Protein AF-A0A3P7MRI2-F1 (afdb_monomer)

pLDDT: mean 74.6, std 17.97, range [26.91, 95.06]

Nearest PDB structures (foldseek):
  8a9k-assembly1_B  TM=4.986E-01  e=1.898E-04  Homo sapiens
  7kzv-assembly1_U  TM=4.400E-01  e=1.120E-02  Homo sapiens
  6vad-assembly1_A  TM=4.033E-01  e=3.874E-02  Homo sapiens
  5qsx-assembly2_A  TM=2.768E-01  e=3.399E-01  Homo sapiens
  5cwn-assembly1_A  TM=2.579E-01  e=9.846E-01  synthetic construct

Radius of gyration: 26.64 Å; Cα contacts (8 Å, |Δi|>4): 189; chains: 1; bounding box: 54×50×115 Å

Sequence (251 aa):
LRAVGAIEKGAVDSLSQESVITPSSDSVLSLGLFEVMLSIALLSLRTCPLNVSTAIKQRFAQTQENVEALYQLFSEALKFKIYCERNMASIISVAQQCLWSSKPDARKFGAKLFKELFQASPKRREEYFFVLERMSIDNVKRLFRAVFRLYAARPSTKSHKDNLITMIPLLLRSADNVQPVFGILAVLLKMETALKLEDSPTREEDVRNTLELLDEARNSNQFVRTYCYAELAEVLRACFGCSKCIAMVIK

Structure (mmCIF, N/CA/C/O backbone):
data_AF-A0A3P7MRI2-F1
#
_entry.id   AF-A0A3P7MRI2-F1
#
loop_
_atom_site.group_PDB
_atom_site.id
_atom_site.type_symbol
_atom_site.label_atom_id
_atom_site.label_alt_id
_atom_site.label_comp_id
_atom_site.label_asym_id
_atom_site.label_entity_id
_atom_site.label_seq_id
_atom_site.pdbx_PDB_ins_code
_atom_site.Cartn_x
_atom_site.Ca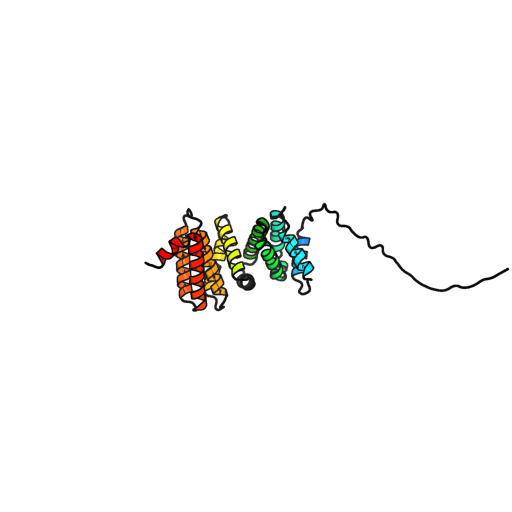rtn_y
_atom_site.Cartn_z
_atom_site.occupancy
_atom_site.B_iso_or_equiv
_atom_site.auth_seq_id
_atom_site.auth_comp_id
_atom_site.auth_asym_id
_atom_site.auth_atom_id
_atom_site.pdbx_PDB_model_num
ATOM 1 N N . LEU A 1 1 ? -30.587 -33.604 84.207 1.00 40.56 1 LEU A N 1
ATOM 2 C CA . LEU A 1 1 ? -29.402 -34.412 83.827 1.00 40.56 1 LEU A CA 1
ATOM 3 C C . LEU A 1 1 ? -28.999 -33.972 82.414 1.00 40.56 1 LEU A C 1
ATOM 5 O O . LEU A 1 1 ? -29.642 -34.399 81.476 1.00 40.56 1 LEU A O 1
ATOM 9 N N . ARG A 1 2 ? -28.309 -32.838 82.215 1.00 29.36 2 ARG A N 1
ATOM 10 C CA . ARG A 1 2 ? -26.841 -32.605 82.239 1.00 29.36 2 ARG A CA 1
ATOM 11 C C . ARG A 1 2 ? -25.999 -33.610 81.433 1.00 29.36 2 ARG A C 1
ATOM 13 O O . ARG A 1 2 ? -25.693 -34.672 81.954 1.00 29.36 2 ARG A O 1
ATOM 20 N N . ALA A 1 3 ? -25.590 -33.178 80.235 1.00 35.00 3 ALA A N 1
ATOM 21 C CA . ALA A 1 3 ? -24.219 -33.069 79.684 1.00 35.00 3 ALA A CA 1
ATOM 22 C C . ALA A 1 3 ? -24.391 -32.326 78.331 1.00 35.00 3 ALA A C 1
ATOM 24 O O . ALA A 1 3 ? -25.198 -32.775 77.529 1.00 35.00 3 ALA A O 1
ATOM 25 N N . VAL A 1 4 ? -23.940 -31.100 78.030 1.00 33.06 4 VAL A N 1
ATOM 26 C CA . VAL A 1 4 ? -22.674 -30.348 78.185 1.00 33.06 4 VAL A CA 1
ATOM 27 C C . VAL A 1 4 ? -21.478 -30.979 77.462 1.00 33.06 4 VAL A C 1
ATOM 29 O O . VAL A 1 4 ? -20.828 -31.852 78.019 1.00 33.06 4 VAL A O 1
ATOM 32 N N . GLY A 1 5 ? -21.149 -30.411 76.289 1.00 30.67 5 GLY A N 1
ATOM 33 C CA . GLY A 1 5 ? -19.801 -29.897 76.004 1.00 30.67 5 GLY A CA 1
ATOM 34 C C . GLY A 1 5 ? -19.049 -30.461 74.789 1.00 30.67 5 GLY A C 1
ATOM 35 O O . GLY A 1 5 ? -18.474 -31.534 74.895 1.00 30.67 5 GLY A O 1
ATOM 36 N N . ALA A 1 6 ? -18.954 -29.681 73.700 1.00 31.58 6 ALA A N 1
ATOM 37 C CA . ALA A 1 6 ? -17.685 -29.171 73.140 1.00 31.58 6 ALA A CA 1
ATOM 38 C C . ALA A 1 6 ? -17.948 -28.211 71.952 1.00 31.58 6 ALA A C 1
ATOM 40 O O . ALA A 1 6 ? -18.688 -28.534 71.029 1.00 31.58 6 ALA A O 1
ATOM 41 N N . ILE A 1 7 ? -17.345 -27.021 72.023 1.00 36.84 7 ILE A N 1
ATOM 42 C CA . ILE A 1 7 ? -17.305 -25.934 71.026 1.00 36.84 7 ILE A CA 1
ATOM 43 C C . ILE A 1 7 ? -15.876 -25.874 70.445 1.00 36.84 7 ILE A C 1
ATOM 45 O O . ILE A 1 7 ? -14.948 -26.313 71.119 1.00 36.84 7 ILE A O 1
ATOM 49 N N . GLU A 1 8 ? -15.746 -25.228 69.273 1.00 31.73 8 GLU A N 1
ATOM 50 C CA . GLU A 1 8 ? -14.545 -24.728 68.552 1.00 31.73 8 GLU A CA 1
ATOM 51 C C . GLU A 1 8 ? -14.165 -25.584 67.325 1.00 31.73 8 GLU A C 1
ATOM 53 O O . GLU A 1 8 ? -14.155 -26.800 67.410 1.00 31.73 8 GLU A O 1
ATOM 58 N N . LYS A 1 9 ? -13.827 -25.066 66.132 1.00 30.62 9 LYS A N 1
ATOM 59 C CA . LYS A 1 9 ? -13.506 -23.713 65.637 1.00 30.62 9 LYS A CA 1
ATOM 60 C C . LYS A 1 9 ? -13.481 -23.757 64.091 1.00 30.62 9 LYS A C 1
ATOM 62 O O . LYS A 1 9 ? -12.956 -24.713 63.541 1.00 30.62 9 LYS A O 1
ATOM 67 N N . GLY A 1 10 ? -13.943 -22.684 63.440 1.00 26.91 10 GLY A N 1
ATOM 68 C CA . GLY A 1 10 ? -13.387 -22.129 62.191 1.00 26.91 10 GLY A CA 1
ATOM 69 C C . GLY A 1 10 ? -13.542 -22.894 60.866 1.00 26.91 10 GLY A C 1
ATOM 70 O O . GLY A 1 10 ? -12.863 -23.882 60.642 1.00 26.91 10 GLY A O 1
ATOM 71 N N . ALA A 1 11 ? -14.306 -22.318 59.933 1.00 31.42 11 ALA A N 1
ATOM 72 C CA . ALA A 1 11 ? -13.840 -22.006 58.574 1.00 31.42 11 ALA A CA 1
ATOM 73 C C . ALA A 1 11 ? -14.915 -21.183 57.846 1.00 31.42 11 ALA A C 1
ATOM 75 O O . ALA A 1 11 ? -16.042 -21.625 57.636 1.00 31.42 11 ALA A O 1
ATOM 76 N N . VAL A 1 12 ? -14.544 -19.950 57.520 1.00 37.62 12 VAL A N 1
ATOM 77 C CA . VAL A 1 12 ? -15.152 -19.124 56.479 1.00 37.62 12 VAL A CA 1
ATOM 78 C C . VAL A 1 12 ? -14.869 -19.823 55.157 1.00 37.62 12 VAL A C 1
ATOM 80 O O . VAL A 1 12 ? -13.706 -20.103 54.912 1.00 37.62 12 VAL A O 1
ATOM 83 N N . ASP A 1 13 ? -15.876 -20.059 54.318 1.00 31.02 13 ASP A N 1
ATOM 84 C CA . ASP A 1 13 ? -15.650 -20.146 52.874 1.00 31.02 13 ASP A CA 1
ATOM 85 C C . ASP A 1 13 ? -16.881 -19.667 52.104 1.00 31.02 13 ASP A C 1
ATOM 87 O O . ASP A 1 13 ? -17.886 -20.344 51.889 1.00 31.02 13 ASP A O 1
ATOM 91 N N . SER A 1 14 ? -16.758 -18.404 51.721 1.00 39.00 14 SER A N 1
ATOM 92 C CA . SER A 1 14 ? -17.392 -17.756 50.590 1.00 39.00 14 SER A CA 1
ATOM 93 C C . SER A 1 14 ? -17.163 -18.555 49.306 1.00 39.00 14 SER A C 1
ATOM 95 O O . SER A 1 14 ? -16.115 -18.439 48.679 1.00 39.00 14 SER A O 1
ATOM 97 N N . LEU A 1 15 ? -18.168 -19.315 48.874 1.00 35.28 15 LEU A N 1
ATOM 98 C CA . LEU A 1 15 ? -18.251 -19.796 47.497 1.00 35.28 15 LEU A CA 1
ATOM 99 C C . LEU A 1 15 ? -19.041 -18.784 46.670 1.00 35.28 15 LEU A C 1
ATOM 101 O O . LEU A 1 15 ? -20.264 -18.833 46.538 1.00 35.28 15 LEU A O 1
ATOM 105 N N . SER A 1 16 ? -18.282 -17.830 46.141 1.00 38.12 16 SER A N 1
ATOM 106 C CA . SER A 1 16 ? -18.613 -17.030 44.972 1.00 38.12 16 SER A CA 1
ATOM 107 C C . SER A 1 16 ? -19.080 -17.945 43.840 1.00 38.12 16 SER A C 1
ATOM 109 O O . SER A 1 16 ? -18.280 -18.671 43.251 1.00 38.12 16 SER A O 1
ATOM 111 N N . GLN A 1 17 ? -20.376 -17.909 43.532 1.00 35.03 17 GLN A N 1
ATOM 112 C CA . GLN A 1 17 ? -20.888 -18.420 42.267 1.00 35.03 17 GLN A CA 1
ATOM 113 C C . GLN A 1 17 ? -20.241 -17.610 41.139 1.00 35.03 17 GLN A C 1
ATOM 115 O O . GLN A 1 17 ? -20.614 -16.464 40.887 1.00 35.03 17 GLN A O 1
ATOM 120 N N . GLU A 1 18 ? -19.251 -18.202 40.473 1.00 30.64 18 GLU A N 1
ATOM 121 C CA . GLU A 1 18 ? -18.810 -17.761 39.156 1.00 30.64 18 GLU A CA 1
ATOM 122 C C . GLU A 1 18 ? -20.000 -17.892 38.204 1.00 30.64 18 GLU A C 1
ATOM 124 O O . GLU A 1 18 ? -20.354 -18.971 37.730 1.00 30.64 18 GLU A O 1
ATOM 129 N N . SER A 1 19 ? -20.661 -16.760 37.974 1.00 33.88 19 SER A N 1
ATOM 130 C CA . SER A 1 19 ? -21.597 -16.575 36.877 1.00 33.88 19 SER A CA 1
ATOM 131 C C . SER A 1 19 ? -20.839 -16.817 35.576 1.00 33.88 19 SER A C 1
ATOM 133 O O . SER A 1 19 ? -20.101 -15.959 35.088 1.00 33.88 19 SER A O 1
ATOM 135 N N . VAL A 1 20 ? -20.991 -18.023 35.032 1.00 37.09 20 VAL A N 1
ATOM 136 C CA . VAL A 1 20 ? -20.587 -18.349 33.669 1.00 37.09 20 VAL A CA 1
ATOM 137 C C . VAL A 1 20 ? -21.500 -17.549 32.745 1.00 37.09 20 VAL A C 1
ATOM 139 O O . VAL A 1 20 ? -22.601 -17.976 32.398 1.00 37.09 20 VAL A O 1
ATOM 142 N N . ILE A 1 21 ? -21.045 -16.355 32.368 1.00 40.50 21 ILE A N 1
ATOM 143 C CA . ILE A 1 21 ? -21.639 -15.580 31.283 1.00 40.50 21 ILE A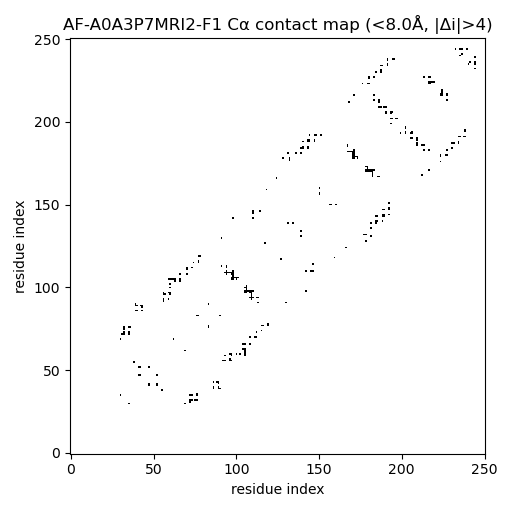 CA 1
ATOM 144 C C . ILE A 1 21 ? -21.377 -16.374 30.004 1.00 40.50 21 ILE A C 1
ATOM 146 O O . ILE A 1 21 ? -20.307 -16.304 29.402 1.00 40.50 21 ILE A O 1
ATOM 150 N N . THR A 1 22 ? -22.358 -17.176 29.608 1.00 34.00 22 THR A N 1
ATOM 151 C CA . THR A 1 22 ? -22.440 -17.721 28.257 1.00 34.00 22 THR A CA 1
ATOM 152 C C . THR A 1 22 ? -22.725 -16.544 27.321 1.00 34.00 22 THR A C 1
ATOM 154 O O . THR A 1 22 ? -23.727 -15.852 27.515 1.00 34.00 22 THR A O 1
ATOM 157 N N . PRO A 1 23 ? -21.855 -16.237 26.341 1.00 36.78 23 PRO A N 1
ATOM 158 C CA . PRO A 1 23 ? -22.143 -15.162 25.407 1.00 36.78 23 PRO A CA 1
ATOM 159 C C . PRO A 1 23 ? -23.324 -15.596 24.539 1.00 36.78 23 PRO A C 1
ATOM 161 O O . PRO A 1 23 ? -23.246 -16.589 23.814 1.00 36.78 23 PRO A O 1
ATOM 164 N N . SER A 1 24 ? -24.429 -14.861 24.644 1.00 32.38 24 SER A N 1
ATOM 165 C CA . SER A 1 24 ? -25.564 -14.988 23.740 1.00 32.38 24 SER A CA 1
ATOM 166 C C . SER A 1 24 ? -25.088 -14.751 22.305 1.00 32.38 24 SER A C 1
ATOM 168 O O . SER A 1 24 ? -24.417 -13.766 21.994 1.00 32.38 24 SER A O 1
ATOM 170 N N . SER A 1 25 ? -25.417 -15.692 21.427 1.00 39.12 25 SER A N 1
ATOM 171 C CA . SER A 1 25 ? -24.914 -15.803 20.057 1.00 39.12 25 SER A CA 1
ATOM 172 C C . SER A 1 25 ? -25.457 -14.760 19.069 1.00 39.12 25 SER A C 1
ATOM 174 O O . SER A 1 25 ? -25.125 -14.843 17.893 1.00 39.12 25 SER A O 1
ATOM 176 N N . ASP A 1 26 ? -26.224 -13.762 19.524 1.00 35.66 26 ASP A N 1
ATOM 177 C CA . ASP A 1 26 ? -27.003 -12.872 18.644 1.00 35.66 26 ASP A CA 1
ATOM 178 C C . ASP A 1 26 ? -26.653 -11.377 18.753 1.00 35.66 26 ASP A C 1
ATOM 180 O O . ASP A 1 26 ? -27.371 -10.526 18.232 1.00 35.66 26 ASP A O 1
ATOM 184 N N . SER A 1 27 ? -25.521 -11.015 19.367 1.00 40.03 27 SER A N 1
ATOM 185 C CA . SER A 1 27 ? -24.965 -9.665 19.201 1.00 40.03 27 SER A CA 1
ATOM 186 C C . SER A 1 27 ? -23.727 -9.723 18.315 1.00 40.03 27 SER A C 1
ATOM 188 O O . SER A 1 27 ? -22.628 -10.065 18.749 1.00 40.03 27 SER A O 1
ATOM 190 N N . VAL A 1 28 ? -23.881 -9.370 17.038 1.00 51.81 28 VAL A N 1
ATOM 191 C CA . VAL A 1 28 ? -22.736 -8.913 16.247 1.00 51.81 28 VAL A CA 1
ATOM 192 C C . VAL A 1 28 ? -22.200 -7.695 16.998 1.00 51.81 28 VAL A C 1
ATOM 194 O O . VAL A 1 28 ? -22.815 -6.633 16.967 1.00 51.81 28 VAL A O 1
ATOM 197 N N . LEU A 1 29 ? -21.127 -7.878 17.777 1.00 57.47 29 LEU A N 1
ATOM 198 C CA . LEU A 1 29 ? -20.543 -6.858 18.649 1.00 57.47 29 LEU A CA 1
ATOM 199 C C . LEU A 1 29 ? -20.085 -5.656 17.816 1.00 57.47 29 LEU A C 1
ATOM 201 O O . LEU A 1 29 ? -18.923 -5.582 17.397 1.00 57.47 29 LEU A O 1
ATOM 205 N N . SER A 1 30 ? -21.017 -4.729 17.599 1.00 69.75 30 SER A N 1
ATOM 206 C CA . SER A 1 30 ? -20.813 -3.409 17.021 1.00 69.75 30 SER A CA 1
ATOM 207 C C . SER A 1 30 ? -19.626 -2.760 17.725 1.00 69.75 30 SER A C 1
ATOM 209 O O . SER A 1 30 ? -19.694 -2.446 18.911 1.00 69.75 30 SER A O 1
ATOM 211 N N . LEU A 1 31 ? -18.509 -2.613 17.014 1.00 82.62 31 LEU A N 1
ATOM 212 C CA . LEU A 1 31 ? -17.343 -1.895 17.519 1.00 82.62 31 LEU A CA 1
ATOM 213 C C . LEU A 1 31 ? -17.709 -0.413 17.656 1.00 82.62 31 LEU A C 1
ATOM 215 O O . LEU A 1 31 ? -18.195 0.173 16.695 1.00 82.62 31 LEU A O 1
ATOM 219 N N . GLY A 1 32 ? -17.463 0.190 18.817 1.00 89.75 32 GLY A N 1
ATOM 220 C CA . GLY A 1 32 ? -17.452 1.638 18.992 1.00 89.75 32 GLY A CA 1
ATOM 221 C C . GLY A 1 32 ? -16.028 2.199 18.953 1.00 89.75 32 GLY A C 1
ATOM 222 O O . GLY A 1 32 ? -15.036 1.470 18.841 1.00 89.75 32 GLY A O 1
ATOM 223 N N . LEU A 1 33 ? -15.914 3.528 19.035 1.00 92.12 33 LEU A N 1
ATOM 224 C CA . LEU A 1 33 ? -14.625 4.229 18.987 1.00 92.12 33 LEU A CA 1
ATOM 225 C C . LEU A 1 33 ? -13.729 3.829 20.166 1.00 92.12 33 LEU A C 1
ATOM 227 O O . LEU A 1 33 ? -12.530 3.605 19.992 1.00 92.12 33 LEU A O 1
ATOM 231 N N . PHE A 1 34 ? -14.324 3.694 21.352 1.00 93.19 34 PHE A N 1
ATOM 232 C CA . PHE A 1 34 ? -13.622 3.268 22.556 1.00 93.19 34 PHE A CA 1
ATOM 233 C C . PHE A 1 34 ? -13.007 1.875 22.383 1.00 93.19 34 PHE A C 1
ATOM 235 O O . PHE A 1 34 ? -11.825 1.694 22.660 1.00 93.19 34 PHE A O 1
ATOM 242 N N . GLU A 1 35 ? -13.760 0.905 21.862 1.00 92.19 35 GLU A N 1
ATOM 243 C CA . GLU A 1 35 ? -13.291 -0.464 21.648 1.00 92.19 35 GLU A CA 1
ATOM 244 C C . GLU A 1 35 ? -12.170 -0.519 20.611 1.00 92.19 35 GLU A C 1
ATOM 246 O O . GLU A 1 35 ? -11.208 -1.271 20.791 1.00 92.19 35 GLU A O 1
ATOM 251 N N . VAL A 1 36 ? -12.262 0.283 19.544 1.00 92.81 36 VAL A N 1
ATOM 252 C CA . VAL A 1 36 ? -11.197 0.408 18.538 1.00 92.81 36 VAL A CA 1
ATOM 253 C C . VAL A 1 36 ? -9.924 0.946 19.188 1.00 92.81 36 VAL A C 1
ATOM 255 O O . VAL A 1 36 ? -8.866 0.321 19.081 1.00 92.81 36 VAL A O 1
ATOM 258 N N . MET A 1 37 ? -10.015 2.065 19.910 1.00 95.06 37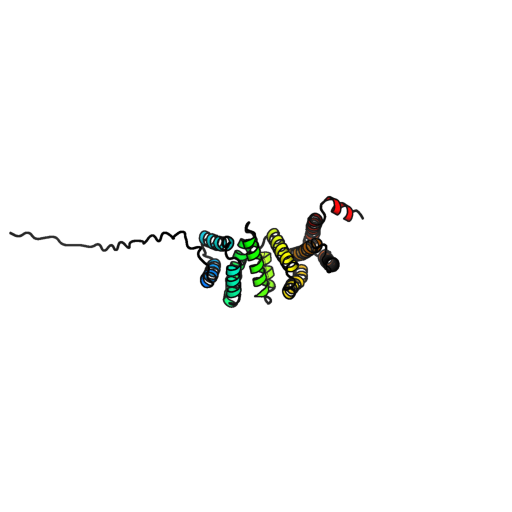 MET A N 1
ATOM 259 C CA . MET A 1 37 ? -8.856 2.684 20.556 1.00 95.06 37 MET A CA 1
ATOM 260 C C . MET A 1 37 ? -8.273 1.803 21.672 1.00 95.06 37 MET A C 1
ATOM 262 O O . MET A 1 37 ? -7.054 1.692 21.815 1.00 95.06 37 MET A O 1
ATOM 266 N N . LEU A 1 38 ? -9.105 1.116 22.448 1.00 94.38 38 LEU A N 1
ATOM 267 C CA . LEU A 1 38 ? -8.631 0.181 23.462 1.00 94.38 38 LEU A CA 1
ATOM 268 C C . LEU A 1 38 ? -7.905 -1.003 22.815 1.00 94.38 38 LEU A C 1
ATOM 270 O O . LEU A 1 38 ? -6.796 -1.337 23.219 1.00 94.38 38 LEU A O 1
ATOM 274 N N . SER A 1 39 ? -8.483 -1.592 21.767 1.00 94.31 39 SER A N 1
ATOM 275 C CA . SER A 1 39 ? -7.884 -2.715 21.035 1.00 94.31 39 SER A CA 1
ATOM 276 C C . SER A 1 39 ? -6.507 -2.362 20.472 1.00 94.31 39 SER A C 1
ATOM 278 O O . SER A 1 39 ? -5.552 -3.124 20.615 1.00 94.31 39 SER A O 1
ATOM 280 N N . ILE A 1 40 ? -6.380 -1.180 19.868 1.00 94.81 40 ILE A N 1
ATOM 281 C CA . ILE A 1 40 ? -5.108 -0.679 19.345 1.00 94.81 40 ILE A CA 1
ATOM 282 C C . ILE A 1 40 ? -4.107 -0.399 20.478 1.00 94.81 40 ILE A C 1
ATOM 284 O O . ILE A 1 40 ? -2.932 -0.734 20.340 1.00 94.81 40 ILE A O 1
ATOM 288 N N . ALA A 1 41 ? -4.551 0.156 21.609 1.00 94.38 41 ALA A N 1
ATOM 289 C CA . ALA A 1 41 ? -3.682 0.402 22.759 1.00 94.38 41 ALA A CA 1
ATOM 290 C C . ALA A 1 41 ? -3.160 -0.904 23.377 1.00 94.38 41 ALA A C 1
ATOM 292 O O . ALA A 1 41 ? -1.976 -1.001 23.697 1.00 94.38 41 ALA A O 1
ATOM 293 N N . LEU A 1 42 ? -4.016 -1.924 23.486 1.00 93.62 42 LEU A N 1
ATOM 294 C CA . LEU A 1 42 ? -3.640 -3.257 23.959 1.00 93.62 42 LEU A CA 1
ATOM 295 C C . LEU A 1 42 ? -2.597 -3.902 23.046 1.00 93.62 42 LEU A C 1
ATOM 297 O O . LEU A 1 42 ? -1.632 -4.478 23.542 1.00 93.62 42 LEU A O 1
ATOM 301 N N . LEU A 1 43 ? -2.749 -3.765 21.726 1.00 92.94 43 LEU A N 1
ATOM 302 C CA . LEU A 1 43 ? -1.765 -4.249 20.753 1.00 92.94 43 LEU A CA 1
ATOM 303 C C . LEU A 1 43 ? -0.397 -3.564 20.882 1.00 92.94 43 LEU A C 1
ATOM 305 O O . LEU A 1 43 ? 0.615 -4.167 20.531 1.00 92.94 43 LEU A O 1
ATOM 309 N N . SER A 1 44 ? -0.351 -2.332 21.396 1.00 91.38 44 SER A N 1
ATOM 310 C CA . SER A 1 44 ? 0.900 -1.588 21.597 1.00 91.38 44 SER A CA 1
ATOM 311 C C . SER A 1 44 ? 1.672 -2.021 22.842 1.00 91.38 44 SER A C 1
ATOM 313 O O . SER A 1 44 ? 2.823 -1.617 23.021 1.00 91.38 44 SER A O 1
ATOM 315 N N . LEU A 1 45 ? 1.065 -2.821 23.723 1.00 91.00 45 LEU A N 1
ATOM 316 C CA . LEU A 1 45 ? 1.742 -3.340 24.905 1.00 91.00 45 LEU A CA 1
ATOM 317 C C . LEU A 1 45 ? 2.748 -4.416 24.488 1.00 91.00 45 LEU A C 1
ATOM 319 O O . LEU A 1 45 ? 2.386 -5.411 23.864 1.00 91.00 45 LEU A O 1
ATOM 323 N N . ARG A 1 46 ? 4.011 -4.272 24.908 1.00 85.19 46 ARG A N 1
ATOM 324 C CA . ARG A 1 46 ? 5.047 -5.302 24.684 1.00 85.19 46 ARG A CA 1
ATOM 325 C C . ARG A 1 46 ? 4.674 -6.662 25.283 1.00 85.19 46 ARG A C 1
ATOM 327 O O . ARG A 1 46 ? 5.147 -7.684 24.809 1.00 85.19 46 ARG A O 1
ATOM 334 N N . THR A 1 47 ? 3.840 -6.657 26.317 1.00 89.25 47 THR A N 1
ATOM 335 C CA . THR A 1 47 ? 3.358 -7.841 27.034 1.00 89.25 47 THR A CA 1
ATOM 336 C C . THR A 1 47 ? 2.018 -8.359 26.511 1.00 89.25 47 THR A C 1
ATOM 338 O O . THR A 1 47 ? 1.443 -9.247 27.134 1.00 89.25 47 THR A O 1
ATOM 341 N N . CYS A 1 48 ? 1.495 -7.818 25.401 1.00 89.75 48 CYS A N 1
ATOM 342 C CA . CYS A 1 48 ? 0.235 -8.277 24.820 1.00 89.75 48 CYS A CA 1
ATOM 343 C C . CYS A 1 48 ? 0.336 -9.772 24.461 1.00 89.75 48 CYS A C 1
ATOM 345 O O . CYS A 1 48 ? 1.167 -10.133 23.620 1.00 89.75 48 CYS A O 1
ATOM 347 N N . PRO A 1 49 ? -0.491 -10.649 25.060 1.00 91.50 49 PRO A N 1
ATOM 348 C CA . PRO A 1 49 ? -0.461 -12.071 24.747 1.00 91.50 49 PRO A CA 1
ATOM 349 C C . PRO A 1 49 ? -0.752 -12.330 23.263 1.00 91.50 49 PRO A C 1
ATOM 351 O O . PRO A 1 49 ? -1.626 -11.696 22.665 1.00 91.50 49 PRO A O 1
ATOM 354 N N . LEU A 1 50 ? -0.046 -13.286 22.652 1.00 88.44 50 LEU A N 1
ATOM 355 C CA . LEU A 1 50 ? -0.156 -13.562 21.213 1.00 88.44 50 LEU A CA 1
ATOM 356 C C . LEU A 1 50 ? -1.580 -13.953 20.784 1.00 88.44 50 LEU A C 1
ATOM 358 O O . LEU A 1 50 ? -2.038 -13.555 19.710 1.00 88.44 50 LEU A O 1
ATOM 362 N N . ASN A 1 51 ? -2.292 -14.707 21.622 1.00 90.56 51 ASN A N 1
ATOM 363 C CA . ASN A 1 51 ? -3.689 -15.079 21.397 1.00 90.56 51 ASN A CA 1
ATOM 364 C C . ASN A 1 51 ? -4.610 -13.849 21.400 1.00 90.56 51 ASN A C 1
ATOM 366 O O . ASN A 1 51 ? -5.450 -13.723 20.513 1.00 90.56 51 ASN A O 1
ATOM 370 N N . VAL A 1 52 ? -4.408 -12.910 22.330 1.00 90.25 52 VAL A N 1
ATOM 371 C CA . VAL A 1 52 ? -5.155 -11.644 22.394 1.00 90.25 52 VAL A CA 1
ATOM 372 C C . VAL A 1 52 ? -4.851 -10.789 21.165 1.00 90.25 52 VAL A C 1
ATOM 374 O O . VAL A 1 52 ? -5.770 -10.316 20.499 1.00 90.25 52 VAL A O 1
ATOM 377 N N . SER A 1 53 ? -3.572 -10.655 20.802 1.00 89.56 53 SER A N 1
ATOM 378 C CA . SER A 1 53 ? -3.148 -9.919 19.607 1.00 89.56 53 SER A CA 1
ATOM 379 C C . SER A 1 53 ? -3.794 -10.475 18.335 1.00 89.56 53 SER A C 1
ATOM 381 O O . SER A 1 53 ? -4.352 -9.727 17.528 1.00 89.56 53 SER A O 1
ATOM 383 N N . THR A 1 54 ? -3.771 -11.800 18.180 1.00 88.31 54 THR A N 1
ATOM 384 C CA . THR A 1 54 ? -4.378 -12.497 17.042 1.00 88.31 54 THR A CA 1
ATOM 385 C C . THR A 1 54 ? -5.894 -12.315 17.021 1.00 88.31 54 THR A C 1
ATOM 387 O O . THR A 1 54 ? -6.434 -11.968 15.973 1.00 88.31 54 THR A O 1
ATOM 390 N N . ALA A 1 55 ? -6.574 -12.471 18.159 1.00 90.56 55 ALA A N 1
ATOM 391 C CA . ALA A 1 55 ? -8.024 -12.309 18.260 1.00 90.56 55 ALA A CA 1
ATOM 392 C C . ALA A 1 55 ? -8.470 -10.884 17.895 1.00 90.56 55 ALA A C 1
ATOM 394 O O . ALA A 1 55 ? -9.397 -10.709 17.107 1.00 90.56 55 ALA A O 1
ATOM 395 N N . ILE A 1 56 ? -7.766 -9.860 18.391 1.00 91.06 56 ILE A N 1
ATOM 396 C CA . ILE A 1 56 ? -8.041 -8.456 18.054 1.00 91.06 56 ILE A CA 1
ATOM 397 C C . ILE A 1 56 ? -7.883 -8.219 16.546 1.00 91.06 56 ILE A C 1
ATOM 399 O O . ILE A 1 56 ? -8.775 -7.673 15.895 1.00 91.06 56 ILE A O 1
ATOM 403 N N . LYS A 1 57 ? -6.756 -8.645 15.966 1.00 88.81 57 LYS A N 1
ATOM 404 C CA . LYS A 1 57 ? -6.481 -8.472 14.531 1.00 88.81 57 LYS A CA 1
ATOM 405 C C . LYS A 1 57 ? -7.493 -9.216 13.660 1.00 88.81 57 LYS A C 1
ATOM 407 O O . LYS A 1 57 ? -7.954 -8.677 12.654 1.00 88.81 57 LYS A O 1
ATOM 412 N N . GLN A 1 58 ? -7.859 -10.437 14.048 1.00 87.62 58 GLN A N 1
ATOM 413 C CA . GLN A 1 58 ? -8.879 -11.219 13.356 1.00 87.62 58 GLN A CA 1
ATOM 414 C C . GLN A 1 58 ? -10.244 -10.552 13.437 1.00 87.62 58 GLN A C 1
ATOM 416 O O . GLN A 1 58 ? -10.910 -10.482 12.410 1.00 87.62 58 GLN A O 1
ATOM 421 N N . ARG A 1 59 ? -10.624 -9.993 14.593 1.00 88.56 59 ARG A N 1
ATOM 422 C CA . ARG A 1 59 ? -11.878 -9.249 14.742 1.00 88.56 59 ARG A CA 1
ATOM 423 C C . ARG A 1 59 ? -11.983 -8.148 13.688 1.00 88.56 59 ARG A C 1
ATOM 425 O O . ARG A 1 59 ? -12.959 -8.123 12.950 1.00 88.56 59 ARG A O 1
ATOM 432 N N . PHE A 1 60 ? -10.949 -7.322 13.520 1.00 87.69 60 PHE A N 1
ATOM 433 C CA . PHE A 1 60 ? -10.942 -6.278 12.485 1.00 87.69 60 PHE A CA 1
ATOM 434 C C . PHE A 1 60 ? -11.006 -6.823 11.053 1.00 87.69 60 PHE A C 1
ATOM 436 O O . PHE A 1 60 ? -11.721 -6.276 10.218 1.00 87.69 60 PHE A O 1
ATOM 443 N N . ALA A 1 61 ? -10.290 -7.911 10.760 1.00 83.69 61 ALA A N 1
ATOM 444 C CA . ALA A 1 61 ? -10.309 -8.527 9.433 1.00 83.69 61 ALA A CA 1
ATOM 445 C C . ALA A 1 61 ? -11.622 -9.276 9.123 1.00 83.69 61 ALA A C 1
ATOM 447 O O . ALA A 1 61 ? -11.916 -9.551 7.956 1.00 83.69 61 ALA A O 1
ATOM 448 N N . GLN A 1 62 ? -12.388 -9.642 10.154 1.00 83.12 62 GLN A N 1
ATOM 449 C CA . GLN A 1 62 ? -13.639 -10.387 10.052 1.00 83.12 62 GLN A CA 1
ATOM 450 C C . GLN A 1 62 ? -14.886 -9.502 10.090 1.00 83.12 62 GLN A C 1
ATOM 452 O O . GLN A 1 62 ? -15.930 -9.985 9.660 1.00 83.12 62 GLN A O 1
ATOM 457 N N . THR A 1 63 ? -14.792 -8.236 10.511 1.00 74.88 63 THR A N 1
ATOM 458 C CA . THR A 1 63 ? -15.897 -7.264 10.442 1.00 74.88 63 THR A CA 1
ATOM 459 C C . THR A 1 63 ? -16.280 -6.993 8.981 1.00 74.88 63 THR A C 1
ATOM 461 O O . THR A 1 63 ? -15.756 -6.084 8.341 1.00 74.88 63 THR A O 1
ATOM 464 N N . GLN A 1 64 ? -17.165 -7.823 8.422 1.00 65.25 64 GLN A N 1
ATOM 465 C CA . GLN A 1 64 ? -17.584 -7.762 7.016 1.00 65.25 64 GLN A CA 1
ATOM 466 C C . GLN A 1 64 ? -18.766 -6.821 6.795 1.00 65.25 64 GLN A C 1
ATOM 468 O O . GLN A 1 64 ? -18.812 -6.132 5.781 1.00 65.25 64 GLN A O 1
ATOM 473 N N . GLU A 1 65 ? -19.699 -6.766 7.743 1.00 65.38 65 GLU A N 1
ATOM 474 C CA . GLU A 1 65 ? -21.000 -6.122 7.529 1.00 65.38 65 GLU A CA 1
ATOM 475 C C . GLU A 1 65 ? -20.960 -4.599 7.663 1.00 65.38 65 GLU A C 1
ATOM 477 O O . GLU A 1 65 ? -21.888 -3.920 7.237 1.00 65.38 65 GLU A O 1
ATOM 482 N N . ASN A 1 66 ? -19.875 -4.032 8.204 1.00 76.75 66 ASN A N 1
ATOM 483 C CA . ASN A 1 66 ? -19.802 -2.590 8.418 1.00 76.75 66 ASN A CA 1
ATOM 484 C C . ASN A 1 66 ? -18.393 -2.004 8.260 1.00 76.75 66 ASN A C 1
ATOM 486 O O . ASN A 1 66 ? -17.886 -1.284 9.121 1.00 76.75 66 ASN A O 1
ATOM 490 N N . VAL A 1 67 ? -17.739 -2.322 7.138 1.00 81.69 67 VAL A N 1
ATOM 491 C CA . VAL A 1 67 ? -16.411 -1.780 6.805 1.00 81.69 67 VAL A CA 1
ATOM 492 C C . VAL A 1 67 ? -16.404 -0.250 6.759 1.00 81.69 67 VAL A C 1
ATOM 494 O O . VAL A 1 67 ? -15.411 0.360 7.154 1.00 81.69 67 VAL A O 1
ATOM 497 N N . GLU A 1 68 ? -17.493 0.383 6.312 1.00 83.00 68 GLU A N 1
ATOM 498 C CA . GLU A 1 68 ? -17.579 1.846 6.307 1.00 83.00 68 GLU A CA 1
ATOM 499 C C . GLU A 1 68 ? -17.687 2.422 7.722 1.00 83.00 68 GLU A C 1
ATOM 501 O O . GLU A 1 68 ? -16.940 3.350 8.021 1.00 83.00 68 GLU A O 1
ATOM 506 N N . ALA A 1 69 ? -18.507 1.867 8.626 1.00 85.38 69 ALA A N 1
ATOM 507 C CA . ALA A 1 69 ? -18.505 2.345 10.013 1.00 85.38 69 ALA A CA 1
ATOM 508 C C . ALA A 1 69 ? -17.158 2.096 10.691 1.00 85.38 69 ALA A C 1
ATOM 510 O O . ALA A 1 69 ? -16.637 2.993 11.344 1.00 85.38 69 ALA A O 1
ATOM 511 N N . LEU A 1 70 ? -16.540 0.927 10.485 1.00 87.12 70 LEU A N 1
ATOM 512 C CA . LEU A 1 70 ? -15.213 0.655 11.035 1.00 87.12 70 LEU A CA 1
ATOM 513 C C . LEU A 1 70 ? -14.181 1.671 10.529 1.00 87.12 70 LEU A C 1
ATOM 515 O O . LEU A 1 70 ? -13.365 2.169 11.300 1.00 87.12 70 LEU A O 1
ATOM 519 N N . TYR A 1 71 ? -14.233 2.014 9.244 1.00 86.25 71 TYR A N 1
ATOM 520 C CA . TYR A 1 71 ? -13.400 3.067 8.677 1.00 86.25 71 TYR A CA 1
ATOM 521 C C . TYR A 1 71 ? -13.676 4.438 9.306 1.00 86.25 71 TYR A C 1
ATOM 523 O O . TYR A 1 71 ? -12.715 5.131 9.638 1.00 86.25 71 TYR A O 1
ATOM 531 N N . GLN A 1 72 ? -14.939 4.809 9.538 1.00 89.25 72 GLN A N 1
ATOM 532 C CA . GLN A 1 72 ? -15.278 6.056 10.234 1.00 89.25 72 GLN A CA 1
ATOM 533 C C . GLN A 1 72 ? -14.693 6.093 11.649 1.00 89.25 72 GLN A C 1
ATOM 535 O O . GLN A 1 72 ? -14.064 7.081 12.015 1.00 89.25 72 GLN A O 1
ATOM 540 N N . LEU A 1 73 ? -14.786 4.995 12.403 1.00 91.50 73 LEU A N 1
ATOM 541 C CA . LEU A 1 73 ? -14.199 4.900 13.743 1.00 91.50 73 LEU A CA 1
ATOM 542 C C . LEU A 1 73 ? -12.678 5.076 13.720 1.00 91.50 73 LEU A C 1
ATOM 544 O O . LEU A 1 73 ? -12.120 5.773 14.563 1.00 91.50 73 LEU A O 1
ATOM 548 N N . PHE A 1 74 ? -11.989 4.481 12.743 1.00 90.19 74 PHE A N 1
ATOM 549 C CA . PHE A 1 74 ? -10.552 4.704 12.583 1.00 90.19 74 PHE A CA 1
ATOM 550 C C . PHE A 1 74 ? -10.236 6.143 12.162 1.00 90.19 74 PHE A C 1
ATOM 552 O O . PHE A 1 74 ? -9.289 6.721 12.686 1.00 90.19 74 PHE A O 1
ATOM 559 N N . SER A 1 75 ? -11.023 6.749 11.270 1.00 87.69 75 SER A N 1
ATOM 560 C CA . SER A 1 75 ? -10.853 8.157 10.889 1.00 87.69 75 SER A CA 1
ATOM 561 C C . SER A 1 75 ? -11.040 9.092 12.091 1.00 87.69 75 SER A C 1
ATOM 563 O O . SER A 1 75 ? -10.273 10.036 12.273 1.00 87.69 75 SER A O 1
ATOM 565 N N . GLU A 1 76 ? -11.995 8.800 12.977 1.00 90.94 76 GLU A N 1
ATOM 566 C CA . GLU A 1 76 ? -12.167 9.511 14.245 1.00 90.94 76 GLU A CA 1
ATOM 567 C C . GLU A 1 76 ? -11.000 9.288 15.207 1.00 90.94 76 GLU A C 1
ATOM 569 O O . GLU A 1 76 ? -10.470 10.260 15.745 1.00 90.94 76 GLU A O 1
ATOM 574 N N . ALA A 1 77 ? -10.540 8.044 15.374 1.00 90.62 77 ALA A N 1
ATOM 575 C CA . ALA A 1 77 ? -9.379 7.728 16.204 1.00 90.62 77 ALA A CA 1
ATOM 576 C C . ALA A 1 77 ? -8.120 8.477 15.729 1.00 90.62 77 ALA A C 1
ATOM 578 O O . ALA A 1 77 ? -7.363 8.997 16.550 1.00 90.62 77 ALA A O 1
ATOM 579 N N . LEU A 1 78 ? -7.936 8.611 14.410 1.00 86.69 78 LEU A N 1
ATOM 580 C CA . LEU A 1 78 ? -6.809 9.323 13.800 1.00 86.69 78 LEU A CA 1
ATOM 581 C C . LEU A 1 78 ? -6.790 10.833 14.087 1.00 86.69 78 LEU A C 1
ATOM 583 O O . LEU A 1 78 ? -5.733 11.459 13.991 1.00 86.69 78 LEU A O 1
ATOM 587 N N . LYS A 1 79 ? -7.909 11.426 14.530 1.00 87.62 79 LYS A N 1
ATOM 588 C CA . LYS A 1 79 ? -7.944 12.825 14.999 1.00 87.62 79 LYS A CA 1
ATOM 589 C C . LYS A 1 79 ? -7.170 13.010 16.313 1.00 87.62 79 LYS A C 1
ATOM 591 O O . LYS A 1 79 ? -6.672 14.105 16.582 1.00 87.62 79 LYS A O 1
ATOM 596 N N . PHE A 1 80 ? -7.002 11.953 17.113 1.00 89.94 80 PHE A N 1
ATOM 597 C CA . PHE A 1 80 ? -6.252 11.982 18.372 1.00 89.94 80 PHE A CA 1
ATOM 598 C C . PHE A 1 80 ? -4.749 11.793 18.120 1.00 89.94 80 PHE A C 1
ATOM 600 O O . PHE A 1 80 ? -4.204 10.701 18.286 1.00 89.94 80 PHE A O 1
ATOM 607 N N . LYS A 1 81 ? -4.057 12.872 17.736 1.00 83.88 81 LYS A N 1
ATOM 608 C CA . LYS A 1 81 ? -2.644 12.831 17.303 1.00 83.88 81 LYS A CA 1
ATOM 609 C C . LYS A 1 81 ? -1.710 12.120 18.287 1.00 83.88 81 LYS A C 1
ATOM 611 O O . LYS A 1 81 ? -1.079 11.145 17.906 1.00 83.88 81 LYS A O 1
ATOM 616 N N . ILE A 1 82 ? -1.682 12.537 19.556 1.00 86.31 82 ILE A N 1
ATOM 617 C CA . ILE A 1 82 ? -0.796 11.952 20.587 1.00 86.31 82 ILE A CA 1
ATOM 618 C C . ILE A 1 82 ? -1.042 10.444 20.738 1.00 86.31 82 ILE A C 1
ATOM 620 O O . ILE A 1 82 ? -0.109 9.648 20.858 1.00 86.31 82 ILE A O 1
ATOM 624 N N . TYR A 1 83 ? -2.313 10.042 20.711 1.00 89.06 83 TYR A N 1
ATOM 625 C CA . TYR A 1 83 ? -2.695 8.640 20.789 1.00 89.06 83 TYR A CA 1
ATOM 626 C C . TYR A 1 83 ? -2.177 7.859 19.574 1.00 89.06 83 TYR A C 1
ATOM 628 O O . TYR A 1 83 ? -1.579 6.794 19.735 1.00 89.06 83 TYR A O 1
ATOM 636 N N . CYS A 1 84 ? -2.364 8.389 18.367 1.00 85.88 84 CYS A N 1
ATOM 637 C CA . CYS A 1 84 ? -1.942 7.725 17.137 1.00 85.88 84 CYS A CA 1
ATOM 638 C C . CYS A 1 84 ? -0.428 7.601 17.044 1.00 85.88 84 CYS A C 1
ATOM 640 O O . CYS A 1 84 ? 0.073 6.543 16.680 1.00 85.88 84 CYS A O 1
ATOM 642 N N . GLU A 1 85 ? 0.298 8.642 17.441 1.00 81.69 85 GLU A N 1
ATOM 643 C CA . GLU A 1 85 ? 1.759 8.647 17.477 1.00 81.69 85 GLU A CA 1
ATOM 644 C C . GLU A 1 85 ? 2.298 7.552 18.403 1.00 81.69 85 GLU A C 1
ATOM 646 O O . GLU A 1 85 ? 3.191 6.797 18.026 1.00 81.69 85 GLU A O 1
ATOM 651 N N . ARG A 1 86 ? 1.704 7.393 19.591 1.00 86.06 86 ARG A N 1
ATOM 652 C CA . ARG A 1 86 ? 2.113 6.357 20.547 1.00 86.06 86 ARG A CA 1
ATOM 653 C C . ARG A 1 86 ? 1.773 4.937 20.085 1.00 86.06 86 ARG A C 1
ATOM 655 O O . ARG A 1 86 ? 2.455 3.993 20.474 1.00 86.06 86 ARG A O 1
ATOM 662 N N . ASN A 1 87 ? 0.717 4.775 19.290 1.00 88.38 87 ASN A N 1
ATOM 663 C CA . ASN A 1 87 ? 0.171 3.468 18.917 1.00 88.38 87 ASN A CA 1
ATOM 664 C C . ASN A 1 87 ? 0.339 3.125 17.430 1.00 88.38 87 ASN A C 1
ATOM 666 O O . ASN A 1 87 ? -0.270 2.175 16.936 1.00 88.38 87 ASN A O 1
ATOM 670 N N . MET A 1 88 ? 1.171 3.870 16.703 1.00 83.31 88 MET A N 1
ATOM 671 C CA . MET A 1 88 ? 1.242 3.787 15.246 1.00 83.31 88 MET A CA 1
ATOM 672 C C . MET A 1 88 ? 1.584 2.384 14.738 1.00 83.31 88 MET A C 1
ATOM 674 O O . MET A 1 88 ? 0.929 1.880 13.827 1.00 83.31 88 MET A O 1
ATOM 678 N N . ALA A 1 89 ? 2.557 1.715 15.362 1.00 82.38 89 ALA A N 1
ATOM 679 C CA . ALA A 1 89 ? 2.949 0.355 14.994 1.00 82.38 89 ALA A CA 1
ATOM 680 C C . ALA A 1 89 ? 1.777 -0.642 15.078 1.00 82.38 89 ALA A C 1
ATOM 682 O O . ALA A 1 89 ? 1.652 -1.527 14.232 1.00 82.38 89 ALA A O 1
ATOM 683 N N . SER A 1 90 ? 0.891 -0.471 16.059 1.00 89.81 90 SER A N 1
ATOM 684 C CA . SER A 1 90 ? -0.294 -1.311 16.248 1.00 89.81 90 SER A CA 1
ATOM 685 C C . SER A 1 90 ? -1.366 -1.029 15.205 1.00 89.81 90 SER A C 1
ATOM 687 O O . SER A 1 90 ? -1.937 -1.970 14.654 1.00 89.81 90 SER A O 1
ATOM 689 N N . ILE A 1 91 ? -1.589 0.248 14.870 1.00 89.06 91 ILE A N 1
ATOM 690 C CA . ILE A 1 91 ? -2.515 0.644 13.797 1.00 89.06 91 ILE A CA 1
ATOM 691 C C . ILE A 1 91 ? -2.032 0.081 12.456 1.00 89.06 91 ILE A C 1
ATOM 693 O O . ILE A 1 91 ? -2.817 -0.524 11.726 1.00 89.06 91 ILE A O 1
ATOM 697 N N . ILE A 1 92 ? -0.730 0.189 12.169 1.00 83.62 92 ILE A N 1
ATOM 698 C CA . ILE A 1 92 ? -0.106 -0.425 10.990 1.00 83.62 92 ILE A CA 1
ATOM 699 C C . ILE A 1 92 ? -0.316 -1.937 11.010 1.00 83.62 92 ILE A C 1
ATOM 701 O O . ILE A 1 92 ? -0.709 -2.503 9.996 1.00 83.62 92 ILE A O 1
ATOM 705 N N . SER A 1 93 ? -0.101 -2.599 12.148 1.00 85.56 93 SER A N 1
ATOM 706 C CA . SER A 1 93 ? -0.256 -4.052 12.250 1.00 85.56 93 SER A CA 1
ATOM 707 C C . SER A 1 93 ? -1.690 -4.520 11.967 1.00 85.56 93 SER A C 1
ATOM 709 O O . SER A 1 93 ? -1.887 -5.555 11.328 1.00 85.56 93 SER A O 1
ATOM 711 N N . VAL A 1 94 ? -2.700 -3.748 12.379 1.00 89.88 94 VAL A N 1
ATOM 712 C CA . VAL A 1 94 ? -4.102 -4.009 12.015 1.00 89.88 94 VAL A CA 1
ATOM 713 C C . VAL A 1 94 ? -4.343 -3.749 10.529 1.00 89.88 94 VAL A C 1
ATOM 715 O O . VAL A 1 94 ? -4.917 -4.599 9.849 1.00 89.88 94 VAL A O 1
ATOM 718 N N . ALA A 1 95 ? -3.863 -2.621 9.998 1.00 86.94 95 ALA A N 1
ATOM 719 C CA . ALA A 1 95 ? -3.988 -2.294 8.578 1.00 86.94 95 ALA A CA 1
ATOM 720 C C . ALA A 1 95 ? -3.374 -3.388 7.688 1.00 86.94 95 ALA A C 1
ATOM 722 O O . ALA A 1 95 ? -3.983 -3.802 6.704 1.00 86.94 95 ALA A O 1
ATOM 723 N N . GLN A 1 96 ? -2.206 -3.898 8.082 1.00 81.50 96 GLN A N 1
ATOM 724 C CA . GLN A 1 96 ? -1.503 -5.028 7.484 1.00 81.50 96 GLN A CA 1
ATOM 725 C C . GLN A 1 96 ? -2.350 -6.306 7.484 1.00 81.50 96 GLN A C 1
ATOM 727 O O . GLN A 1 96 ? -2.578 -6.884 6.420 1.00 81.50 96 GLN A O 1
ATOM 732 N N . GLN A 1 97 ? -2.881 -6.713 8.645 1.00 85.62 97 GLN A N 1
ATOM 733 C CA . GLN A 1 97 ? -3.747 -7.893 8.742 1.00 85.62 97 GLN A CA 1
ATOM 734 C C . GLN A 1 97 ? -4.939 -7.795 7.781 1.00 85.62 97 GLN A C 1
ATOM 736 O O . GLN A 1 97 ? -5.268 -8.755 7.082 1.00 85.62 97 GLN A O 1
ATOM 741 N N . CYS A 1 98 ? -5.586 -6.632 7.734 1.00 86.25 98 CYS A N 1
ATOM 742 C CA . CYS A 1 98 ? -6.736 -6.407 6.871 1.00 86.25 98 CYS A CA 1
ATOM 743 C C . CYS A 1 98 ? -6.338 -6.401 5.387 1.00 86.25 98 CYS A C 1
ATOM 745 O O . CYS A 1 98 ? -7.003 -7.038 4.569 1.00 86.25 98 CYS A O 1
ATOM 747 N N . LEU A 1 99 ? -5.218 -5.759 5.041 1.00 81.38 99 LEU A N 1
ATOM 748 C CA . LEU A 1 99 ? -4.691 -5.680 3.676 1.00 81.38 99 LEU A CA 1
ATOM 749 C C . LEU A 1 99 ? -4.323 -7.054 3.092 1.00 81.38 99 LEU A C 1
ATOM 751 O O . LEU A 1 99 ? -4.415 -7.247 1.878 1.00 81.38 99 LEU A O 1
ATOM 755 N N . TRP A 1 100 ? -3.920 -8.008 3.933 1.00 80.44 100 TRP A N 1
ATOM 756 C CA . TRP A 1 100 ? -3.562 -9.370 3.512 1.00 80.44 100 TRP A CA 1
ATOM 757 C C . TRP A 1 100 ? -4.667 -10.400 3.735 1.00 80.44 100 TRP A C 1
ATOM 759 O O . TRP A 1 100 ? -4.464 -11.585 3.476 1.00 80.44 100 TRP A O 1
ATOM 769 N N . SER A 1 101 ? -5.844 -9.962 4.173 1.00 81.62 101 SER A N 1
ATOM 770 C CA . SER A 1 101 ? -7.009 -10.830 4.288 1.00 81.62 101 SER A CA 1
ATOM 771 C C . SER A 1 101 ? -7.411 -11.395 2.921 1.00 81.62 101 SER A C 1
ATOM 773 O O . SER A 1 101 ? -7.348 -10.711 1.897 1.00 81.62 101 SER A O 1
ATOM 775 N N . SER A 1 102 ? -7.893 -12.638 2.894 1.00 78.62 102 SER A N 1
ATOM 776 C CA . SER A 1 102 ? -8.522 -13.220 1.700 1.00 78.62 102 SER A CA 1
ATOM 777 C C . SER A 1 102 ? -9.817 -12.488 1.319 1.00 78.62 102 SER A C 1
ATOM 779 O O . SER A 1 102 ? -10.230 -12.505 0.157 1.00 78.62 102 SER A O 1
ATOM 781 N N . LYS A 1 103 ? -10.437 -11.781 2.273 1.00 80.50 103 LYS A N 1
ATOM 782 C CA . LYS A 1 103 ? -11.703 -11.065 2.093 1.00 80.50 103 LYS A CA 1
ATOM 783 C C . LYS A 1 103 ? -11.482 -9.720 1.377 1.00 80.50 103 LYS A C 1
ATOM 7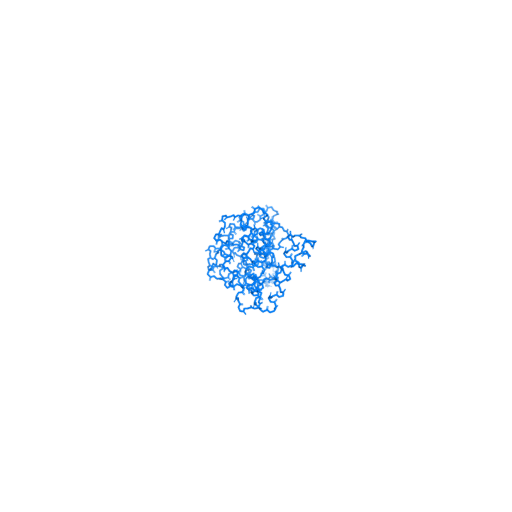85 O O . LYS A 1 103 ? -10.685 -8.905 1.845 1.00 80.50 103 LYS A O 1
ATOM 790 N N . PRO A 1 104 ? -12.178 -9.431 0.261 1.00 77.38 104 PRO A N 1
ATOM 791 C CA . PRO A 1 104 ? -11.962 -8.208 -0.516 1.00 77.38 104 PRO A CA 1
ATOM 792 C C . PRO A 1 104 ? -12.258 -6.925 0.271 1.00 77.38 104 PRO A C 1
ATOM 794 O O . PRO A 1 104 ? -11.506 -5.961 0.140 1.00 77.38 104 PRO A O 1
ATOM 797 N N . ASP A 1 105 ? -13.288 -6.903 1.116 1.00 81.56 105 ASP A N 1
ATOM 798 C CA . ASP A 1 105 ? -13.649 -5.685 1.852 1.00 81.56 105 ASP A CA 1
ATOM 799 C C . ASP A 1 105 ? -12.691 -5.385 3.006 1.00 81.56 105 ASP A C 1
ATOM 801 O O . ASP A 1 105 ? -12.331 -4.227 3.210 1.00 81.56 105 ASP A O 1
ATOM 805 N N . ALA A 1 106 ? -12.148 -6.417 3.659 1.00 82.25 106 ALA A N 1
ATOM 806 C CA . ALA A 1 106 ? -11.040 -6.256 4.598 1.00 82.25 106 ALA A CA 1
ATOM 807 C C . ALA A 1 106 ? -9.791 -5.686 3.899 1.00 82.25 106 ALA A C 1
ATOM 809 O O . ALA A 1 106 ? -9.142 -4.787 4.431 1.00 82.25 106 ALA A O 1
ATOM 810 N N . ARG A 1 107 ? -9.493 -6.117 2.663 1.00 81.06 107 ARG A N 1
ATOM 811 C CA . ARG A 1 107 ? -8.383 -5.540 1.882 1.00 81.06 107 ARG A CA 1
ATOM 812 C C . ARG A 1 107 ? -8.613 -4.071 1.543 1.00 81.06 107 ARG A C 1
ATOM 814 O O . ARG A 1 107 ? -7.696 -3.264 1.689 1.00 81.06 107 ARG A O 1
ATOM 821 N N . LYS A 1 108 ? -9.832 -3.710 1.123 1.00 80.38 108 LYS A N 1
ATOM 822 C CA . LYS A 1 108 ? -10.219 -2.308 0.883 1.00 80.38 108 LYS A CA 1
ATOM 823 C C . LYS A 1 108 ? -10.086 -1.478 2.159 1.00 80.38 108 LYS A C 1
ATOM 825 O O . LYS A 1 108 ? -9.554 -0.374 2.099 1.00 80.38 108 LYS A O 1
ATOM 830 N N . PHE A 1 109 ? -10.532 -2.011 3.296 1.00 84.75 109 PHE A N 1
ATOM 831 C CA . PHE A 1 109 ? -10.384 -1.377 4.602 1.00 84.75 109 PHE A CA 1
ATOM 832 C C . PHE A 1 109 ? -8.913 -1.140 4.955 1.00 84.75 109 PHE A C 1
ATOM 834 O O . PHE A 1 109 ? -8.538 -0.007 5.232 1.00 84.75 109 PHE A O 1
ATOM 841 N N . GLY A 1 110 ? -8.066 -2.171 4.863 1.00 84.94 110 GLY A N 1
ATOM 842 C CA . GLY A 1 110 ? -6.630 -2.050 5.120 1.00 84.94 110 GLY A CA 1
ATOM 843 C C . GLY A 1 110 ? -5.975 -0.985 4.238 1.00 84.94 110 GLY A C 1
ATOM 844 O O . GLY A 1 110 ? -5.255 -0.126 4.738 1.00 84.94 110 GLY A O 1
ATOM 845 N N . ALA A 1 111 ? -6.294 -0.967 2.939 1.00 77.69 111 ALA A N 1
ATOM 846 C CA . ALA A 1 111 ? -5.797 0.050 2.010 1.00 77.69 111 ALA A CA 1
ATOM 847 C C . ALA A 1 111 ? -6.279 1.472 2.360 1.00 77.69 111 ALA A C 1
ATOM 849 O O . ALA A 1 111 ? -5.494 2.419 2.308 1.00 77.69 111 ALA A O 1
ATOM 850 N N . LYS A 1 112 ? -7.554 1.633 2.743 1.00 81.12 112 LYS A N 1
ATOM 851 C CA . LYS A 1 112 ? -8.099 2.916 3.210 1.00 81.12 112 LYS A CA 1
ATOM 852 C C . LYS A 1 112 ? -7.435 3.380 4.507 1.00 81.12 112 LYS A C 1
ATOM 854 O O . LYS A 1 112 ? -7.097 4.551 4.613 1.00 81.12 112 LYS A O 1
ATOM 859 N N . LEU A 1 113 ? -7.216 2.482 5.465 1.00 84.06 113 LEU A N 1
ATOM 860 C CA . LEU A 1 113 ? -6.564 2.809 6.731 1.00 84.06 113 LEU A CA 1
ATOM 861 C C . LEU A 1 113 ? -5.114 3.250 6.508 1.00 84.06 113 LEU A C 1
ATOM 863 O O . LEU A 1 113 ? -4.686 4.257 7.065 1.00 84.06 113 LEU A O 1
ATOM 867 N N . PHE A 1 114 ? -4.386 2.562 5.624 1.00 78.69 114 PHE A N 1
ATOM 868 C CA . PHE A 1 114 ? -3.074 3.025 5.181 1.00 78.69 114 PHE A CA 1
ATOM 869 C C . PHE A 1 114 ? -3.147 4.420 4.573 1.00 78.69 114 PHE A C 1
ATOM 871 O O . PHE A 1 114 ? -2.376 5.284 4.971 1.00 78.69 114 PHE A O 1
ATOM 878 N N . LYS A 1 115 ? -4.090 4.673 3.658 1.00 75.44 115 LYS A N 1
ATOM 879 C CA . LYS A 1 115 ? -4.289 6.004 3.069 1.00 75.44 115 LYS A CA 1
ATOM 880 C C . LYS A 1 115 ? -4.506 7.087 4.136 1.00 75.44 115 LYS A C 1
ATOM 882 O O . LYS A 1 115 ? -3.896 8.141 4.022 1.00 75.44 115 LYS A O 1
ATOM 887 N N . GLU A 1 116 ? -5.330 6.847 5.152 1.00 77.50 116 GLU A N 1
ATOM 888 C CA . GLU A 1 116 ? -5.557 7.824 6.230 1.00 77.50 116 GLU A CA 1
ATOM 889 C C . GLU A 1 116 ? -4.310 8.030 7.097 1.00 77.50 116 GLU A C 1
ATOM 891 O O . GLU A 1 116 ? -3.984 9.160 7.445 1.00 77.50 116 GLU A O 1
ATOM 896 N N . LEU A 1 117 ? -3.549 6.970 7.385 1.00 77.12 117 LEU A N 1
ATOM 897 C CA . LEU A 1 117 ? -2.240 7.098 8.035 1.00 77.12 117 LEU A CA 1
ATOM 898 C C . LEU A 1 117 ? -1.280 7.954 7.189 1.00 77.12 117 LEU A C 1
ATOM 900 O O . LEU A 1 117 ? -0.601 8.825 7.733 1.00 77.12 117 LEU A O 1
ATOM 904 N N . PHE A 1 118 ? -1.300 7.776 5.860 1.00 69.31 118 PHE A N 1
ATOM 905 C CA . PHE A 1 118 ? -0.576 8.619 4.897 1.00 69.31 118 PHE A CA 1
ATOM 906 C C . PHE A 1 118 ? -1.051 10.087 4.874 1.00 69.31 118 PHE A C 1
ATOM 908 O O . PHE A 1 118 ? -0.354 10.968 4.372 1.00 69.31 118 PHE A O 1
ATOM 915 N N . GLN A 1 119 ? -2.242 10.381 5.391 1.00 68.31 119 GLN A N 1
ATOM 916 C CA . GLN A 1 119 ? -2.801 11.734 5.431 1.00 68.31 119 GLN A CA 1
ATOM 917 C C . GLN A 1 119 ? -2.621 12.408 6.787 1.00 68.31 119 GLN A C 1
ATOM 919 O O . GLN A 1 119 ? -2.390 13.614 6.841 1.00 68.31 119 GLN A O 1
ATOM 924 N N . ALA A 1 120 ? -2.729 11.647 7.875 1.00 66.38 120 ALA A N 1
ATOM 925 C CA . ALA A 1 120 ? -2.667 12.160 9.237 1.00 66.38 120 ALA A CA 1
ATOM 926 C C . ALA A 1 120 ? -1.242 12.575 9.648 1.00 66.38 120 ALA A C 1
ATOM 928 O O . ALA A 1 120 ? -1.085 13.493 10.458 1.00 66.38 120 ALA A O 1
ATOM 929 N N . SER A 1 121 ? -0.210 11.965 9.048 1.00 61.72 121 SER A N 1
ATOM 930 C CA . SER A 1 121 ? 1.197 12.164 9.433 1.00 61.72 121 SER A CA 1
ATOM 931 C C . SER A 1 121 ? 2.114 12.680 8.301 1.00 61.72 121 SER A C 1
ATOM 933 O O . SER A 1 121 ? 3.189 12.128 8.072 1.00 61.72 121 SER A O 1
ATOM 935 N N . PRO A 1 122 ? 1.795 13.794 7.608 1.00 53.72 122 PRO A N 1
ATOM 936 C CA . PRO A 1 122 ? 2.600 14.289 6.482 1.00 53.72 122 PRO A CA 1
ATOM 937 C C . PRO A 1 122 ? 3.981 14.819 6.906 1.00 53.72 122 PRO A C 1
ATOM 939 O O . PRO A 1 122 ? 4.917 14.830 6.108 1.00 53.72 122 PRO A O 1
ATOM 942 N N . LYS A 1 123 ? 4.136 15.236 8.173 1.00 54.31 123 LYS A N 1
ATOM 943 C CA . LYS A 1 123 ? 5.414 15.712 8.733 1.00 54.31 123 LYS A CA 1
ATOM 944 C C . LYS A 1 123 ? 6.408 14.586 9.037 1.00 54.31 123 LYS A C 1
ATOM 946 O O . LYS A 1 123 ? 7.556 14.884 9.341 1.00 54.31 123 LYS A O 1
ATOM 951 N N . ARG A 1 124 ? 5.997 13.319 8.945 1.00 56.94 124 ARG A N 1
ATOM 952 C CA . ARG A 1 124 ? 6.809 12.163 9.338 1.00 56.94 124 ARG A CA 1
ATOM 953 C C . ARG A 1 124 ? 7.054 11.243 8.145 1.00 56.94 124 ARG A C 1
ATOM 955 O O . ARG A 1 124 ? 6.660 10.085 8.134 1.00 56.94 124 ARG A O 1
ATOM 962 N N . ARG A 1 125 ? 7.725 11.781 7.118 1.00 56.19 125 ARG A N 1
ATOM 963 C CA . ARG A 1 125 ? 8.170 11.009 5.940 1.00 56.19 125 ARG A CA 1
ATOM 964 C C . ARG A 1 125 ? 9.014 9.788 6.329 1.00 56.19 125 ARG A C 1
ATOM 966 O O . ARG A 1 125 ? 8.875 8.740 5.713 1.00 56.19 125 ARG A O 1
ATOM 973 N N . GLU A 1 126 ? 9.801 9.909 7.395 1.00 55.62 126 GLU A N 1
ATOM 974 C CA . GLU A 1 126 ? 10.584 8.818 7.993 1.00 55.62 126 GLU A CA 1
ATOM 975 C C . GLU A 1 126 ? 9.711 7.667 8.513 1.00 55.62 126 GLU A C 1
ATOM 977 O O . GLU A 1 126 ? 10.111 6.509 8.451 1.00 55.62 126 GLU A O 1
ATOM 982 N N . GLU A 1 127 ? 8.481 7.937 8.953 1.00 56.00 127 GLU A N 1
ATOM 983 C CA . GLU A 1 127 ? 7.575 6.885 9.416 1.00 56.00 127 GLU A CA 1
ATOM 984 C C . GLU A 1 127 ? 6.928 6.114 8.258 1.00 56.00 127 GLU A C 1
ATOM 986 O O . GLU A 1 127 ? 6.570 4.950 8.427 1.00 56.00 127 GLU A O 1
ATOM 991 N N . TYR A 1 128 ? 6.837 6.694 7.054 1.00 60.72 128 TYR A N 1
ATOM 992 C CA . TYR A 1 128 ? 6.503 5.914 5.856 1.00 60.72 128 TYR A CA 1
ATOM 993 C C . TYR A 1 128 ? 7.596 4.916 5.525 1.00 60.72 128 TYR A C 1
ATOM 995 O O . TYR A 1 128 ? 7.289 3.772 5.189 1.00 60.72 128 TYR A O 1
ATOM 1003 N N . PHE A 1 129 ? 8.857 5.320 5.678 1.00 59.84 129 PHE A N 1
ATOM 1004 C CA . PHE A 1 129 ? 9.979 4.396 5.564 1.00 59.84 129 PHE A CA 1
ATOM 1005 C C . PHE A 1 129 ? 9.907 3.340 6.659 1.00 59.84 129 PHE A C 1
ATOM 1007 O O . PHE A 1 129 ? 9.949 2.165 6.331 1.00 59.84 129 PHE A O 1
ATOM 1014 N N . PHE A 1 130 ? 9.602 3.712 7.903 1.00 60.38 130 PHE A N 1
ATOM 1015 C CA . PHE A 1 130 ? 9.378 2.750 8.986 1.00 60.38 130 PHE A CA 1
ATOM 1016 C C . PHE A 1 130 ? 8.262 1.731 8.687 1.00 60.38 130 PHE A C 1
ATOM 1018 O O . PHE A 1 130 ? 8.376 0.552 9.031 1.00 60.38 130 PHE A O 1
ATOM 1025 N N . VAL A 1 131 ? 7.171 2.158 8.043 1.00 65.50 131 VAL A N 1
ATOM 1026 C CA . VAL A 1 131 ? 6.077 1.268 7.622 1.00 65.50 131 VAL A CA 1
ATOM 1027 C C . VAL A 1 131 ? 6.548 0.304 6.531 1.00 65.50 131 VAL A C 1
ATOM 1029 O O . VAL A 1 131 ? 6.253 -0.889 6.617 1.00 65.50 131 VAL A O 1
ATOM 1032 N N . LEU A 1 132 ? 7.260 0.807 5.516 1.00 71.69 132 LEU A N 1
ATOM 1033 C CA . LEU A 1 132 ? 7.753 0.014 4.385 1.00 71.69 132 LEU A CA 1
ATOM 1034 C C . LEU A 1 132 ? 8.888 -0.938 4.792 1.00 71.69 132 LEU A C 1
ATOM 1036 O O . LEU A 1 132 ? 8.864 -2.102 4.410 1.00 71.69 132 LEU A O 1
ATOM 1040 N N . GLU A 1 133 ? 9.826 -0.487 5.625 1.00 69.88 133 GLU A N 1
ATOM 1041 C CA . GLU A 1 133 ? 10.959 -1.266 6.150 1.00 69.88 133 GLU A CA 1
ATOM 1042 C C . GLU A 1 133 ? 10.511 -2.456 7.007 1.00 69.88 133 GLU A C 1
ATOM 1044 O O . GLU A 1 133 ? 11.210 -3.462 7.102 1.00 69.88 133 GLU A O 1
ATOM 1049 N N . ARG A 1 134 ? 9.320 -2.380 7.609 1.00 69.50 134 ARG A N 1
ATOM 1050 C CA . ARG A 1 134 ? 8.720 -3.486 8.372 1.00 69.50 134 ARG A CA 1
ATOM 1051 C C . ARG A 1 134 ? 7.897 -4.451 7.523 1.00 69.50 134 ARG A C 1
ATOM 1053 O O . ARG A 1 134 ? 7.325 -5.401 8.061 1.00 69.50 134 ARG A O 1
ATOM 1060 N N . MET A 1 135 ? 7.785 -4.212 6.222 1.00 71.56 135 MET A N 1
ATOM 1061 C CA . MET A 1 135 ? 7.079 -5.086 5.294 1.00 71.56 135 MET A CA 1
ATOM 1062 C C . MET A 1 135 ? 8.068 -5.919 4.485 1.00 71.56 135 MET A C 1
ATOM 1064 O O . MET A 1 135 ? 9.134 -5.454 4.096 1.00 71.56 135 MET A O 1
ATOM 1068 N N . SER A 1 136 ? 7.682 -7.155 4.161 1.00 79.25 136 SER A N 1
ATOM 1069 C CA . SER A 1 136 ? 8.371 -7.884 3.098 1.00 79.25 136 SER A CA 1
ATOM 1070 C C . SER A 1 136 ? 8.188 -7.160 1.762 1.00 79.25 136 SER A C 1
ATOM 1072 O O . SER A 1 136 ? 7.188 -6.471 1.539 1.00 79.25 136 SER A O 1
ATOM 1074 N N . ILE A 1 137 ? 9.122 -7.377 0.839 1.00 80.75 137 ILE A N 1
ATOM 1075 C CA . ILE A 1 137 ? 9.064 -6.839 -0.525 1.00 80.75 137 ILE A CA 1
ATOM 1076 C C . ILE A 1 137 ? 7.715 -7.143 -1.200 1.00 80.75 137 ILE A C 1
ATOM 1078 O O . ILE A 1 137 ? 7.097 -6.251 -1.781 1.00 80.75 137 ILE A O 1
ATOM 1082 N N . ASP A 1 138 ? 7.203 -8.369 -1.074 1.00 78.75 138 ASP A N 1
ATOM 1083 C CA . ASP A 1 138 ? 5.903 -8.750 -1.644 1.00 78.75 138 ASP A CA 1
ATOM 1084 C C . ASP A 1 138 ? 4.742 -7.942 -1.065 1.00 78.75 138 ASP A C 1
ATOM 1086 O O . ASP A 1 138 ? 3.794 -7.582 -1.772 1.00 78.75 138 ASP A O 1
ATOM 1090 N N . ASN A 1 139 ? 4.816 -7.624 0.224 1.00 77.31 139 ASN A N 1
ATOM 1091 C CA . ASN A 1 139 ? 3.806 -6.828 0.899 1.00 77.31 139 ASN A CA 1
ATOM 1092 C C . ASN A 1 139 ? 3.872 -5.360 0.475 1.00 77.31 139 ASN A C 1
ATOM 1094 O O . ASN A 1 139 ? 2.820 -4.766 0.229 1.00 77.31 139 ASN A O 1
ATOM 1098 N N . VAL A 1 140 ? 5.075 -4.813 0.284 1.00 82.75 140 VAL A N 1
ATOM 1099 C CA . VAL A 1 140 ? 5.275 -3.484 -0.310 1.00 82.75 140 VAL A CA 1
ATOM 1100 C C . VAL A 1 140 ? 4.697 -3.432 -1.727 1.00 82.75 140 VAL A C 1
ATOM 1102 O O . VAL A 1 140 ? 3.932 -2.520 -2.047 1.00 82.75 140 VAL A O 1
ATOM 1105 N N . LYS A 1 141 ? 4.947 -4.456 -2.557 1.00 85.50 141 LYS A N 1
ATOM 1106 C CA . LYS A 1 141 ? 4.358 -4.556 -3.905 1.00 85.50 141 LYS A CA 1
ATOM 1107 C C . LYS A 1 141 ? 2.830 -4.548 -3.866 1.00 85.50 141 LYS A C 1
ATOM 1109 O O . LYS A 1 141 ? 2.179 -3.829 -4.625 1.00 85.50 141 LYS A O 1
ATOM 1114 N N . ARG A 1 142 ? 2.232 -5.356 -2.986 1.00 81.06 142 ARG A N 1
ATOM 1115 C CA . ARG A 1 142 ? 0.769 -5.428 -2.820 1.00 81.06 142 ARG A CA 1
ATOM 1116 C C . ARG A 1 142 ? 0.187 -4.093 -2.356 1.00 81.06 142 ARG A C 1
ATOM 1118 O O . ARG A 1 142 ? -0.835 -3.677 -2.902 1.00 81.06 142 ARG A O 1
ATOM 1125 N N . LEU A 1 143 ? 0.841 -3.425 -1.405 1.00 81.19 143 LEU A N 1
ATOM 1126 C CA . LEU A 1 143 ? 0.440 -2.109 -0.911 1.00 81.19 143 LEU A CA 1
ATOM 1127 C C . LEU A 1 143 ? 0.453 -1.075 -2.039 1.00 81.19 143 LEU A C 1
ATOM 1129 O O . LEU A 1 143 ? -0.579 -0.462 -2.302 1.00 81.19 143 LEU A O 1
ATOM 1133 N N . PHE A 1 144 ? 1.573 -0.925 -2.750 1.00 85.44 144 PHE A N 1
ATOM 1134 C CA . PHE A 1 144 ? 1.675 0.040 -3.846 1.00 85.44 144 PHE A CA 1
ATOM 1135 C C . PHE A 1 144 ? 0.649 -0.227 -4.950 1.00 85.44 144 PHE A C 1
ATOM 1137 O O . PHE A 1 144 ? -0.036 0.704 -5.369 1.00 85.44 144 PHE A O 1
ATOM 1144 N N . ARG A 1 145 ? 0.433 -1.487 -5.357 1.00 84.56 145 ARG A N 1
ATOM 1145 C CA . ARG A 1 145 ? -0.636 -1.826 -6.317 1.00 84.56 145 ARG A CA 1
ATOM 1146 C C . ARG A 1 145 ? -2.019 -1.405 -5.825 1.00 84.56 145 ARG A C 1
ATOM 1148 O O . ARG A 1 145 ? -2.803 -0.873 -6.608 1.00 84.56 145 ARG A O 1
AT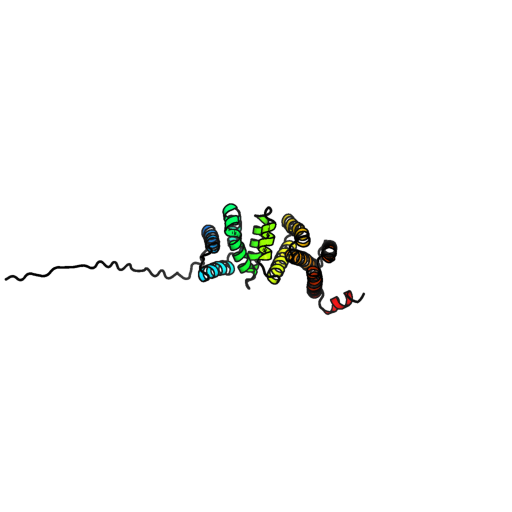OM 1155 N N . ALA A 1 146 ? -2.340 -1.654 -4.556 1.00 78.50 146 ALA A N 1
ATOM 1156 C CA . ALA A 1 146 ? -3.630 -1.268 -3.987 1.00 78.50 146 ALA A CA 1
ATOM 1157 C C . ALA A 1 146 ? -3.800 0.259 -3.969 1.00 78.50 146 ALA A C 1
ATOM 1159 O O . ALA A 1 146 ? -4.846 0.764 -4.376 1.00 78.50 146 ALA A O 1
ATOM 1160 N N . VAL A 1 147 ? -2.760 0.985 -3.556 1.00 77.44 147 VAL A N 1
ATOM 1161 C CA . VAL A 1 147 ? -2.760 2.449 -3.466 1.00 77.44 147 VAL A CA 1
ATOM 1162 C C . VAL A 1 147 ? -2.883 3.094 -4.850 1.00 77.44 147 VAL A C 1
ATOM 1164 O O . VAL A 1 147 ? -3.773 3.921 -5.052 1.00 77.44 147 VAL A O 1
ATOM 1167 N N . PHE A 1 148 ? -2.078 2.680 -5.834 1.00 81.62 148 PHE A N 1
ATOM 1168 C CA . PHE A 1 148 ? -2.139 3.251 -7.185 1.00 81.62 148 PHE A CA 1
ATOM 1169 C C . PHE A 1 148 ? -3.463 2.955 -7.894 1.00 81.62 148 PHE A C 1
ATOM 1171 O O . PHE A 1 148 ? -4.023 3.852 -8.524 1.00 81.62 148 PHE A O 1
ATOM 1178 N N . ARG A 1 149 ? -4.027 1.749 -7.736 1.00 80.50 149 ARG A N 1
ATOM 1179 C CA . ARG A 1 149 ? -5.371 1.435 -8.258 1.00 80.50 149 ARG A CA 1
ATOM 1180 C C . ARG A 1 149 ? -6.452 2.300 -7.621 1.00 80.50 149 ARG A C 1
ATOM 1182 O O . ARG A 1 149 ? -7.367 2.743 -8.308 1.00 80.50 149 ARG A O 1
ATOM 1189 N N . LEU A 1 150 ? -6.351 2.551 -6.317 1.00 74.19 150 LEU A N 1
ATOM 1190 C CA . LEU A 1 150 ? -7.309 3.393 -5.609 1.00 74.19 150 LEU A CA 1
ATOM 1191 C C . LEU A 1 150 ? -7.244 4.849 -6.090 1.00 74.19 150 LEU A C 1
ATOM 1193 O O . LEU A 1 150 ? -8.291 5.473 -6.255 1.00 74.19 150 LEU A O 1
ATOM 1197 N N . TYR A 1 151 ? -6.046 5.368 -6.374 1.00 74.81 151 TYR A N 1
ATOM 1198 C CA . TYR A 1 151 ? -5.875 6.697 -6.969 1.00 74.81 151 TYR A CA 1
ATOM 1199 C C . TYR A 1 151 ? -6.368 6.776 -8.412 1.00 74.81 151 TYR A C 1
ATOM 1201 O O . TYR A 1 151 ? -6.984 7.773 -8.779 1.00 74.81 151 TYR A O 1
ATOM 1209 N N . ALA A 1 152 ? -6.155 5.730 -9.212 1.00 75.06 152 ALA A N 1
ATOM 1210 C CA . ALA A 1 152 ? -6.704 5.654 -10.562 1.00 75.06 152 ALA A CA 1
ATOM 1211 C C . ALA A 1 152 ? -8.243 5.671 -10.563 1.00 75.06 152 ALA A C 1
ATOM 1213 O O . ALA A 1 152 ? -8.853 6.344 -11.386 1.00 75.06 152 ALA A O 1
ATOM 1214 N N . ALA A 1 153 ? -8.874 4.977 -9.610 1.00 74.38 153 ALA A N 1
ATOM 1215 C CA . ALA A 1 153 ? -10.330 4.886 -9.517 1.00 74.38 153 ALA A CA 1
ATOM 1216 C C . ALA A 1 153 ? -11.012 6.146 -8.946 1.00 74.38 153 ALA A C 1
ATOM 1218 O O . ALA A 1 153 ? -12.224 6.298 -9.093 1.00 74.38 153 ALA A O 1
ATOM 1219 N N . ARG A 1 154 ? -10.284 7.028 -8.242 1.00 69.12 154 ARG A N 1
ATOM 1220 C CA . ARG A 1 154 ? -10.857 8.209 -7.567 1.00 69.12 154 ARG A CA 1
ATOM 1221 C C . ARG A 1 154 ? -10.005 9.468 -7.795 1.00 69.12 154 ARG A C 1
ATOM 1223 O O . ARG A 1 154 ? -9.165 9.796 -6.959 1.00 69.12 154 ARG A O 1
ATOM 1230 N N . PRO A 1 155 ? -10.270 10.246 -8.861 1.00 60.62 155 PRO A N 1
ATOM 1231 C CA . PRO A 1 155 ? -9.508 11.458 -9.186 1.00 60.62 155 PRO A CA 1
ATOM 1232 C C . PRO A 1 155 ? -9.560 12.553 -8.107 1.00 60.62 155 PRO A C 1
ATOM 1234 O O . PRO A 1 155 ? -8.653 13.378 -8.010 1.00 60.62 155 PRO A O 1
ATOM 1237 N N . SER A 1 156 ? -10.587 12.543 -7.248 1.00 53.03 156 SER A N 1
ATOM 1238 C CA . SER A 1 156 ? -10.753 13.493 -6.138 1.00 53.03 156 SER A CA 1
ATOM 1239 C C . SER A 1 156 ? -9.657 13.404 -5.068 1.00 53.03 156 SER A C 1
ATOM 1241 O O . SER A 1 156 ? -9.556 14.284 -4.217 1.00 53.03 156 SER A O 1
ATOM 1243 N N . THR A 1 157 ? -8.784 12.390 -5.107 1.00 56.94 157 THR A N 1
ATOM 1244 C CA . THR A 1 157 ? -7.629 12.272 -4.203 1.00 56.94 157 THR A CA 1
ATOM 1245 C C . THR A 1 157 ? -6.343 12.915 -4.738 1.00 56.94 157 THR A C 1
ATOM 1247 O O . THR A 1 157 ? -5.268 12.545 -4.270 1.00 56.94 157 THR A O 1
ATOM 1250 N N . LYS A 1 158 ? -6.425 13.862 -5.687 1.00 59.19 158 LYS A N 1
ATOM 1251 C CA . LYS A 1 158 ? -5.277 14.492 -6.375 1.00 59.19 158 LYS A CA 1
ATOM 1252 C C . LYS A 1 158 ? -4.135 14.909 -5.430 1.00 59.19 158 LYS A C 1
ATOM 1254 O O . LYS A 1 158 ? -3.035 14.394 -5.568 1.00 59.19 158 LYS A O 1
ATOM 1259 N N . SER A 1 159 ? -4.434 15.668 -4.371 1.00 53.50 159 SER A N 1
ATOM 1260 C CA . SER A 1 159 ? -3.438 16.093 -3.365 1.00 53.50 159 SER A CA 1
ATOM 1261 C C . SER A 1 159 ? -2.687 14.931 -2.683 1.00 53.50 159 SER A C 1
ATOM 1263 O O . SER A 1 159 ? -1.527 15.067 -2.304 1.00 53.50 159 SER A O 1
ATOM 1265 N N . HIS A 1 160 ? -3.309 13.756 -2.554 1.00 58.22 160 HIS A N 1
ATOM 1266 C CA . HIS A 1 160 ? -2.695 12.579 -1.928 1.00 58.22 160 HIS A CA 1
ATOM 1267 C C . HIS A 1 160 ? -1.847 11.766 -2.908 1.00 58.22 160 HIS A C 1
ATOM 1269 O O . HIS A 1 160 ? -0.814 11.221 -2.517 1.00 58.22 160 HIS A O 1
ATOM 1275 N N . LYS A 1 161 ? -2.260 11.722 -4.183 1.00 65.56 161 LYS A N 1
ATOM 1276 C CA . LYS A 1 161 ? -1.435 11.203 -5.281 1.00 65.56 161 LYS A CA 1
ATOM 1277 C C . LYS A 1 161 ? -0.129 12.004 -5.353 1.00 65.56 161 LYS A C 1
ATOM 1279 O O . LYS A 1 161 ? 0.936 11.403 -5.447 1.00 65.56 161 LYS A O 1
ATOM 1284 N N . ASP A 1 162 ? -0.210 13.324 -5.198 1.00 67.31 162 ASP A N 1
ATOM 1285 C CA . ASP A 1 162 ? 0.947 14.222 -5.254 1.00 67.31 162 ASP A CA 1
ATOM 1286 C C . ASP A 1 162 ? 1.937 13.973 -4.102 1.00 67.31 162 ASP A C 1
ATOM 1288 O O . ASP A 1 162 ? 3.145 13.942 -4.330 1.00 67.31 162 ASP A O 1
ATOM 1292 N N . ASN A 1 163 ? 1.460 13.677 -2.885 1.00 66.69 163 ASN A N 1
ATOM 1293 C CA . ASN A 1 163 ? 2.330 13.325 -1.753 1.00 66.69 163 ASN A CA 1
ATOM 1294 C C . ASN A 1 163 ? 3.104 12.014 -1.978 1.00 66.69 163 ASN A C 1
ATOM 1296 O O . ASN A 1 163 ? 4.308 11.962 -1.719 1.00 66.69 163 ASN A O 1
ATOM 1300 N N . LEU A 1 164 ? 2.439 10.963 -2.480 1.00 71.25 164 LEU A N 1
ATOM 1301 C CA . LEU A 1 164 ? 3.110 9.700 -2.808 1.00 71.25 164 LEU A CA 1
ATOM 1302 C C . LEU A 1 164 ? 4.111 9.894 -3.955 1.00 71.25 164 LEU A C 1
ATOM 1304 O O . LEU A 1 164 ? 5.233 9.406 -3.870 1.00 71.25 164 LEU A O 1
ATOM 1308 N N . ILE A 1 165 ? 3.732 10.644 -4.994 1.00 74.25 165 ILE A N 1
ATOM 1309 C CA . ILE A 1 165 ? 4.617 10.963 -6.124 1.00 74.25 165 ILE A CA 1
ATOM 1310 C C . ILE A 1 165 ? 5.841 11.755 -5.655 1.00 74.25 165 ILE A C 1
ATOM 1312 O O . ILE A 1 165 ? 6.950 11.456 -6.080 1.00 74.25 165 ILE A O 1
ATOM 1316 N N . THR A 1 166 ? 5.668 12.696 -4.729 1.00 76.69 166 THR A N 1
ATOM 1317 C CA . THR A 1 166 ? 6.772 13.492 -4.167 1.00 76.69 166 THR A CA 1
ATOM 1318 C C . THR A 1 166 ? 7.714 12.650 -3.296 1.00 76.69 166 THR A C 1
ATOM 1320 O O . THR A 1 166 ? 8.894 12.971 -3.165 1.00 76.69 166 THR A O 1
ATOM 1323 N N . MET A 1 167 ? 7.228 11.553 -2.707 1.00 76.56 167 MET A N 1
ATOM 1324 C CA . MET A 1 167 ? 8.052 10.643 -1.903 1.00 76.56 167 MET A CA 1
ATOM 1325 C C . MET A 1 167 ? 8.942 9.731 -2.758 1.00 76.56 167 MET A C 1
ATOM 1327 O O . MET A 1 167 ? 10.027 9.357 -2.319 1.00 76.56 167 MET A O 1
ATOM 1331 N N . ILE A 1 168 ? 8.514 9.378 -3.970 1.00 82.69 168 ILE A N 1
ATOM 1332 C CA . ILE A 1 168 ? 9.229 8.430 -4.833 1.00 82.69 168 ILE A CA 1
ATOM 1333 C C . ILE A 1 168 ? 10.682 8.865 -5.123 1.00 82.69 168 ILE A C 1
ATOM 1335 O O . ILE A 1 168 ? 11.583 8.063 -4.875 1.00 82.69 168 ILE A O 1
ATOM 1339 N N . PRO A 1 169 ? 10.965 10.111 -5.557 1.00 81.31 169 PRO A N 1
ATOM 1340 C CA . PRO A 1 169 ? 12.342 10.568 -5.752 1.00 81.31 169 PRO A CA 1
ATOM 1341 C C . PRO A 1 169 ? 13.189 10.522 -4.474 1.00 81.31 169 PRO A C 1
ATOM 1343 O O . PRO A 1 169 ? 14.394 10.303 -4.539 1.00 81.31 169 PRO A O 1
ATOM 1346 N N . LEU A 1 170 ? 12.569 10.700 -3.301 1.00 80.56 170 LEU A N 1
ATOM 1347 C CA . LEU A 1 170 ? 13.269 10.645 -2.014 1.00 80.56 170 LEU A CA 1
ATOM 1348 C C . LEU A 1 170 ? 13.690 9.217 -1.661 1.00 80.56 170 LEU A C 1
ATOM 1350 O O . LEU A 1 170 ? 14.804 9.021 -1.189 1.00 80.56 170 LEU A O 1
ATOM 1354 N N . LEU A 1 171 ? 12.834 8.227 -1.937 1.00 80.88 171 LEU A N 1
ATOM 1355 C CA . LEU A 1 171 ? 13.177 6.810 -1.788 1.00 80.88 171 LEU A CA 1
ATOM 1356 C C . LEU A 1 171 ? 14.362 6.429 -2.676 1.00 80.88 171 LEU A C 1
ATOM 1358 O O . LEU A 1 171 ? 15.300 5.790 -2.214 1.00 80.88 171 LEU A O 1
ATOM 1362 N N . LEU A 1 172 ? 14.323 6.850 -3.944 1.00 81.81 172 LEU A N 1
ATOM 1363 C CA . LEU A 1 172 ? 15.357 6.535 -4.932 1.00 81.81 172 LEU A CA 1
ATOM 1364 C C . LEU A 1 172 ? 16.725 7.131 -4.580 1.00 81.81 172 LEU A C 1
ATOM 1366 O O . LEU A 1 172 ? 17.746 6.518 -4.878 1.00 81.81 172 LEU A O 1
ATOM 1370 N N . ARG A 1 173 ? 16.745 8.308 -3.944 1.00 82.25 173 ARG A N 1
ATOM 1371 C CA . ARG A 1 173 ? 17.969 9.026 -3.548 1.00 82.25 173 ARG A CA 1
ATOM 1372 C C . ARG A 1 173 ? 18.419 8.739 -2.116 1.00 82.25 173 ARG A C 1
ATOM 1374 O O . ARG A 1 173 ? 19.356 9.377 -1.639 1.00 82.25 173 ARG A O 1
ATOM 1381 N N . SER A 1 174 ? 17.746 7.830 -1.415 1.00 78.31 174 SER A N 1
ATOM 1382 C CA . SER A 1 174 ? 18.127 7.474 -0.053 1.00 78.31 174 SER A CA 1
ATOM 1383 C C . SER A 1 174 ? 19.515 6.829 -0.019 1.00 78.31 174 SER A C 1
ATOM 1385 O O . SER A 1 174 ? 19.881 6.070 -0.914 1.00 78.31 174 SER A O 1
ATOM 1387 N N . ALA A 1 175 ? 20.282 7.132 1.031 1.00 73.31 175 ALA A N 1
ATOM 1388 C CA . ALA A 1 175 ? 21.580 6.507 1.288 1.00 73.31 175 ALA A CA 1
ATOM 1389 C C . ALA A 1 175 ? 21.448 5.081 1.859 1.00 73.31 175 ALA A C 1
ATOM 1391 O O . ALA A 1 175 ? 22.439 4.357 1.943 1.00 73.31 175 ALA A O 1
ATOM 1392 N N . ASP A 1 176 ? 20.239 4.687 2.267 1.00 74.25 176 ASP A N 1
ATOM 1393 C CA . ASP A 1 176 ? 19.931 3.328 2.695 1.00 74.25 176 ASP A CA 1
ATOM 1394 C C . ASP A 1 176 ? 19.914 2.356 1.498 1.00 74.25 176 ASP A C 1
ATOM 1396 O O . ASP A 1 176 ? 19.616 2.738 0.369 1.00 74.25 176 ASP A O 1
ATOM 1400 N N . ASN A 1 177 ? 20.222 1.077 1.723 1.00 70.62 177 ASN A N 1
ATOM 1401 C CA . ASN A 1 177 ? 20.280 0.083 0.641 1.00 70.62 177 ASN A CA 1
ATOM 1402 C C . ASN A 1 177 ? 18.905 -0.499 0.263 1.00 70.62 177 ASN A C 1
ATOM 1404 O O . ASN A 1 177 ? 18.755 -1.082 -0.813 1.00 70.62 177 ASN A O 1
ATOM 1408 N N . VAL A 1 178 ? 17.906 -0.366 1.135 1.00 77.94 178 VAL A N 1
ATOM 1409 C CA . VAL A 1 178 ? 16.563 -0.945 1.000 1.00 77.94 178 VAL A CA 1
ATOM 1410 C C . VAL A 1 178 ? 15.571 0.091 0.474 1.00 77.94 178 VAL A C 1
ATOM 1412 O O . VAL A 1 178 ? 14.742 -0.214 -0.381 1.00 77.94 178 VAL A O 1
ATOM 1415 N N . GLN A 1 179 ? 15.657 1.340 0.919 1.00 81.69 179 GLN A N 1
ATOM 1416 C CA . GLN A 1 179 ? 14.731 2.391 0.486 1.00 81.69 179 GLN A CA 1
ATOM 1417 C C . GLN A 1 179 ? 14.723 2.640 -1.040 1.00 81.69 179 GLN A C 1
ATOM 1419 O O . GLN A 1 179 ? 13.627 2.738 -1.604 1.00 81.69 179 GLN A O 1
ATOM 1424 N N . PRO A 1 180 ? 15.864 2.631 -1.762 1.00 85.81 180 PRO A N 1
ATOM 1425 C CA . PRO A 1 180 ? 15.868 2.732 -3.222 1.00 85.81 180 PRO A CA 1
ATOM 1426 C C . PRO A 1 180 ? 15.129 1.580 -3.910 1.00 85.81 180 PRO A C 1
ATOM 1428 O O . PRO A 1 180 ? 14.483 1.790 -4.938 1.00 85.81 180 PRO A O 1
ATOM 1431 N N . VAL A 1 181 ? 15.134 0.379 -3.316 1.00 85.81 181 VAL A N 1
ATOM 1432 C CA . VAL A 1 181 ? 14.339 -0.764 -3.796 1.00 85.81 181 VAL A CA 1
ATOM 1433 C C . VAL A 1 181 ? 12.847 -0.450 -3.706 1.00 85.81 181 VAL A C 1
ATOM 1435 O O . VAL A 1 181 ? 12.105 -0.687 -4.660 1.00 85.81 181 VAL A O 1
ATOM 1438 N N . PHE A 1 182 ? 12.386 0.142 -2.603 1.00 86.75 182 PHE A N 1
ATOM 1439 C CA . PHE A 1 182 ? 10.992 0.574 -2.479 1.00 86.75 182 PHE A CA 1
ATOM 1440 C C . PHE A 1 182 ? 10.643 1.708 -3.446 1.00 86.75 182 PHE A C 1
ATOM 1442 O O . PHE A 1 182 ? 9.538 1.716 -3.991 1.00 86.75 182 PHE A O 1
ATOM 1449 N N . GLY A 1 183 ? 11.582 2.620 -3.710 1.00 87.94 183 GLY A N 1
ATOM 1450 C CA . GLY A 1 183 ? 11.441 3.652 -4.738 1.00 87.94 183 GLY A CA 1
ATOM 1451 C C . GLY A 1 183 ? 11.204 3.047 -6.120 1.00 87.94 183 GLY A C 1
ATOM 1452 O O . GLY A 1 183 ? 10.213 3.379 -6.770 1.00 87.94 183 GLY A O 1
ATOM 1453 N N . ILE A 1 184 ? 12.041 2.087 -6.526 1.00 89.38 184 ILE A N 1
ATOM 1454 C CA . ILE A 1 184 ? 11.882 1.341 -7.785 1.00 89.38 184 ILE A CA 1
ATOM 1455 C C . ILE A 1 184 ? 10.515 0.663 -7.852 1.00 89.38 184 ILE A C 1
ATOM 1457 O O . ILE A 1 184 ? 9.814 0.784 -8.856 1.00 89.38 184 ILE A O 1
ATOM 1461 N N . LEU A 1 185 ? 10.108 -0.029 -6.784 1.00 89.69 185 LEU A N 1
ATOM 1462 C CA . LEU A 1 185 ? 8.809 -0.699 -6.739 1.00 89.69 185 LEU A CA 1
ATOM 1463 C C . LEU A 1 185 ? 7.654 0.285 -6.906 1.00 89.69 185 LEU A C 1
ATOM 1465 O O . LEU A 1 185 ? 6.720 0.008 -7.654 1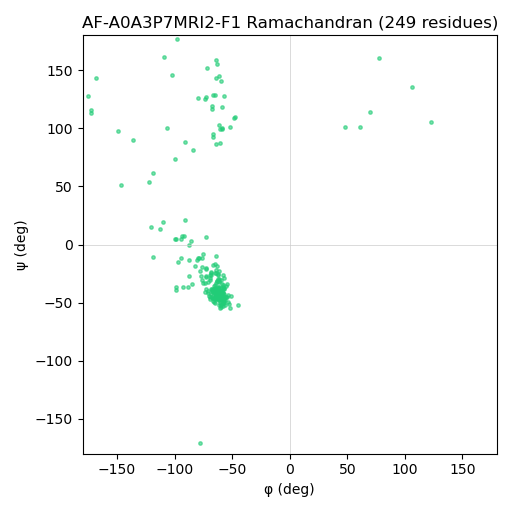.00 89.69 185 LEU A O 1
ATOM 1469 N N . ALA A 1 186 ? 7.707 1.435 -6.237 1.00 88.94 186 ALA A N 1
ATOM 1470 C CA . ALA A 1 186 ? 6.676 2.454 -6.365 1.00 88.94 186 ALA A CA 1
ATOM 1471 C C . ALA A 1 186 ? 6.584 2.980 -7.807 1.00 88.94 186 ALA A C 1
ATOM 1473 O O . ALA A 1 186 ? 5.486 3.061 -8.357 1.00 88.94 186 ALA A O 1
ATOM 1474 N N . VAL A 1 187 ? 7.725 3.273 -8.438 1.00 90.31 187 VAL A N 1
ATOM 1475 C CA . VAL A 1 187 ? 7.803 3.729 -9.835 1.00 90.31 187 VAL A CA 1
ATOM 1476 C C . VAL A 1 187 ? 7.216 2.685 -10.787 1.00 90.31 187 VAL A C 1
ATOM 1478 O O . VAL A 1 187 ? 6.294 2.974 -11.550 1.00 90.31 187 VAL A O 1
ATOM 1481 N N . LEU A 1 188 ? 7.691 1.444 -10.704 1.00 91.06 188 LEU A N 1
ATOM 1482 C CA . LEU A 1 188 ? 7.281 0.370 -11.606 1.00 91.06 188 LEU A CA 1
ATOM 1483 C C . LEU A 1 188 ? 5.805 -0.000 -11.451 1.00 91.06 188 LEU A C 1
ATOM 1485 O O . LEU A 1 188 ? 5.127 -0.254 -12.442 1.00 91.06 188 LEU A O 1
ATOM 1489 N N . LEU A 1 189 ? 5.267 0.018 -10.231 1.00 91.00 189 LEU A N 1
ATOM 1490 C CA . LEU A 1 189 ? 3.855 -0.287 -9.989 1.00 91.00 189 LEU A CA 1
ATOM 1491 C C . LEU A 1 189 ? 2.927 0.881 -10.352 1.00 91.00 189 LEU A C 1
ATOM 1493 O O . LEU A 1 189 ? 1.775 0.649 -10.741 1.00 91.00 189 LEU A O 1
ATOM 1497 N N . LYS A 1 190 ? 3.423 2.126 -10.292 1.00 88.00 190 LYS A N 1
ATOM 1498 C CA . LYS A 1 190 ? 2.747 3.284 -10.891 1.00 88.00 190 LYS A CA 1
ATOM 1499 C C . LYS A 1 190 ? 2.627 3.087 -12.405 1.00 88.00 190 LYS A C 1
ATOM 1501 O O . LYS A 1 190 ? 1.527 3.218 -12.941 1.00 88.00 190 LYS A O 1
ATOM 1506 N N . MET A 1 191 ? 3.716 2.698 -13.071 1.00 89.94 191 MET A N 1
ATOM 1507 C CA . MET A 1 191 ? 3.727 2.393 -14.506 1.00 89.94 191 MET A CA 1
ATOM 1508 C C . MET A 1 191 ? 2.842 1.199 -14.861 1.00 89.94 191 MET A C 1
ATOM 1510 O O . MET A 1 191 ? 2.061 1.305 -15.798 1.00 89.94 191 MET A O 1
ATOM 1514 N N . GLU A 1 192 ? 2.884 0.102 -14.096 1.00 90.12 192 GLU A N 1
ATOM 1515 C CA . GLU A 1 192 ? 1.982 -1.049 -14.272 1.00 90.12 192 GLU A CA 1
ATOM 1516 C C . GLU A 1 192 ? 0.515 -0.593 -14.265 1.00 90.12 192 GLU A C 1
ATOM 1518 O O . GLU A 1 192 ? -0.290 -1.022 -15.089 1.00 90.12 192 GLU A O 1
ATOM 1523 N N . THR A 1 193 ? 0.167 0.306 -13.341 1.00 87.69 193 THR A N 1
ATOM 1524 C CA . THR A 1 193 ? -1.191 0.847 -13.231 1.00 87.69 193 THR A CA 1
ATOM 1525 C C . THR A 1 193 ? -1.539 1.724 -14.433 1.00 87.69 193 THR A C 1
ATOM 1527 O O . THR A 1 193 ? -2.617 1.556 -14.993 1.00 87.69 193 THR A O 1
ATOM 1530 N N . ALA A 1 194 ? -0.637 2.610 -14.865 1.00 85.31 194 ALA A N 1
ATOM 1531 C CA . ALA A 1 194 ? -0.847 3.455 -16.042 1.00 85.31 194 ALA A CA 1
ATOM 1532 C C . ALA A 1 194 ? -0.993 2.631 -17.332 1.00 85.31 194 ALA A C 1
ATOM 1534 O O . ALA A 1 194 ? -1.892 2.881 -18.128 1.00 85.31 194 ALA A O 1
ATOM 1535 N N . LEU A 1 195 ? -0.161 1.602 -17.518 1.00 86.44 195 LEU A N 1
ATOM 1536 C CA . LEU A 1 195 ? -0.207 0.720 -18.686 1.00 86.44 195 LEU A CA 1
ATOM 1537 C C . LEU A 1 195 ? -1.513 -0.072 -18.790 1.00 86.44 195 LEU A C 1
ATOM 1539 O O . LEU A 1 195 ? -1.947 -0.353 -19.902 1.00 86.44 195 LEU A O 1
ATOM 1543 N N . LYS A 1 196 ? -2.132 -0.407 -17.653 1.00 86.19 196 LYS A N 1
ATOM 1544 C CA . LYS A 1 196 ? -3.427 -1.101 -17.586 1.00 86.19 196 LYS A CA 1
ATOM 1545 C C . LYS A 1 196 ? -4.634 -0.183 -17.801 1.00 86.19 196 LYS A C 1
ATOM 1547 O O . LYS A 1 196 ? -5.742 -0.685 -17.954 1.00 86.19 196 LYS A O 1
ATOM 1552 N N . LEU A 1 197 ? -4.441 1.135 -17.786 1.00 82.75 197 LEU A N 1
ATOM 1553 C CA . LEU A 1 197 ? -5.482 2.130 -18.048 1.00 82.75 197 LEU A CA 1
ATOM 1554 C C . LEU A 1 197 ? -5.353 2.611 -19.496 1.00 82.75 197 LEU A C 1
ATOM 1556 O O . LEU A 1 197 ? -4.858 3.710 -19.743 1.00 82.75 197 LEU A O 1
ATOM 1560 N N . GLU A 1 198 ? -5.751 1.763 -20.449 1.00 74.19 198 GLU A N 1
ATOM 1561 C CA . GLU A 1 198 ? -5.492 1.982 -21.881 1.00 74.19 198 GLU A CA 1
ATOM 1562 C C . GLU A 1 198 ? -6.013 3.331 -22.401 1.00 74.19 198 GLU A C 1
ATOM 1564 O O . GLU A 1 198 ? -5.304 3.975 -23.173 1.00 74.19 198 GLU A O 1
ATOM 1569 N N . ASP A 1 199 ? -7.158 3.789 -21.884 1.00 76.94 199 ASP A N 1
ATOM 1570 C CA . ASP A 1 199 ? -7.855 5.015 -22.304 1.00 76.94 199 ASP A CA 1
ATOM 1571 C C . ASP A 1 199 ? -7.462 6.277 -21.511 1.00 76.94 199 ASP A C 1
ATOM 1573 O O . ASP A 1 199 ? -8.101 7.325 -21.630 1.00 76.94 199 ASP A O 1
ATOM 1577 N N . SER A 1 200 ? -6.448 6.209 -20.640 1.00 78.44 200 SER A N 1
ATOM 1578 C CA . SER A 1 200 ? -6.061 7.375 -19.840 1.00 78.44 200 SER A CA 1
ATOM 1579 C C . SER A 1 200 ? -5.336 8.426 -20.698 1.00 78.44 200 SER A C 1
ATOM 1581 O O . SER A 1 200 ? -4.290 8.117 -21.273 1.00 78.44 200 SER A O 1
ATOM 1583 N N . PRO A 1 201 ? -5.795 9.694 -20.728 1.00 77.62 201 PRO A N 1
ATOM 1584 C CA . PRO A 1 201 ? -5.166 10.744 -21.534 1.00 77.62 201 PRO A CA 1
ATOM 1585 C C . PRO A 1 201 ? -3.758 11.117 -21.046 1.00 77.62 201 PRO A C 1
ATOM 1587 O O . PRO A 1 201 ? -2.988 11.705 -21.795 1.00 77.62 201 PRO A O 1
ATOM 1590 N N . THR A 1 202 ? -3.401 10.765 -19.805 1.00 80.62 202 THR A N 1
ATOM 1591 C CA . THR A 1 202 ? -2.068 11.014 -19.229 1.00 80.62 202 THR A CA 1
ATOM 1592 C C . THR A 1 202 ? -1.157 9.790 -19.298 1.00 80.62 202 THR A C 1
ATOM 1594 O O . THR A 1 202 ? -0.059 9.823 -18.750 1.00 80.62 202 THR A O 1
ATOM 1597 N N . ARG A 1 203 ? -1.590 8.694 -19.939 1.00 82.31 203 ARG A N 1
ATOM 1598 C CA . ARG A 1 203 ? -0.870 7.412 -19.946 1.00 82.31 203 ARG A CA 1
ATOM 1599 C C . ARG A 1 203 ? 0.559 7.545 -20.461 1.00 82.31 203 ARG A C 1
ATOM 1601 O O . ARG A 1 203 ? 1.483 7.083 -19.797 1.00 82.31 203 ARG A O 1
ATOM 1608 N N . GLU A 1 204 ? 0.745 8.153 -21.632 1.00 83.06 204 GLU A N 1
ATOM 1609 C CA . GLU A 1 204 ? 2.073 8.282 -22.245 1.00 83.06 204 GLU A CA 1
ATOM 1610 C C . GLU A 1 204 ? 3.008 9.164 -21.416 1.00 83.06 204 GLU A C 1
ATOM 1612 O O . GLU A 1 204 ? 4.178 8.829 -21.238 1.00 83.06 204 GLU A O 1
ATOM 1617 N N . GLU A 1 205 ? 2.485 10.259 -20.864 1.00 84.19 205 GLU A N 1
ATOM 1618 C CA . GLU A 1 205 ? 3.229 11.158 -19.984 1.00 84.19 205 GLU A CA 1
ATOM 1619 C C . GLU A 1 205 ? 3.632 10.454 -18.679 1.00 84.19 205 GLU A C 1
ATOM 1621 O O . GLU A 1 205 ? 4.794 10.493 -18.277 1.00 84.19 205 GLU A O 1
ATOM 1626 N N . ASP A 1 206 ? 2.706 9.730 -18.041 1.00 81.88 206 ASP A N 1
ATOM 1627 C CA . ASP A 1 206 ? 2.977 8.976 -16.816 1.00 81.88 206 ASP A CA 1
ATOM 1628 C C . ASP A 1 206 ? 4.020 7.865 -17.038 1.00 81.88 206 ASP A C 1
ATOM 1630 O O . ASP A 1 206 ? 4.863 7.634 -16.163 1.00 81.88 206 ASP A O 1
ATOM 1634 N N . VAL A 1 207 ? 3.993 7.194 -18.196 1.00 86.00 207 VAL A N 1
ATOM 1635 C CA . VAL A 1 207 ? 4.999 6.190 -18.581 1.00 86.00 207 VAL A CA 1
ATOM 1636 C C . VAL A 1 207 ? 6.351 6.851 -18.853 1.00 86.00 207 VAL A C 1
ATOM 1638 O O . VAL A 1 207 ? 7.358 6.373 -18.336 1.00 86.00 207 VAL A O 1
ATOM 1641 N N . ARG A 1 208 ? 6.394 7.965 -19.591 1.00 86.44 208 ARG A N 1
ATOM 1642 C CA . ARG A 1 208 ? 7.638 8.700 -19.874 1.00 86.44 208 ARG A CA 1
ATOM 1643 C C . ARG A 1 208 ? 8.323 9.176 -18.594 1.00 86.44 208 ARG A C 1
ATOM 1645 O O . ARG A 1 208 ? 9.477 8.830 -18.366 1.00 86.44 208 ARG A O 1
ATOM 1652 N N . ASN A 1 209 ? 7.580 9.850 -17.717 1.00 85.12 209 ASN A N 1
ATOM 1653 C CA . ASN A 1 209 ? 8.085 10.335 -16.429 1.00 85.12 209 ASN A CA 1
ATOM 1654 C C . ASN A 1 209 ? 8.604 9.185 -15.549 1.00 85.12 209 ASN A C 1
ATOM 1656 O O . ASN A 1 209 ? 9.558 9.337 -14.791 1.00 85.12 209 ASN A O 1
ATOM 1660 N N . THR A 1 210 ? 7.974 8.011 -15.640 1.00 86.12 210 THR A N 1
ATOM 1661 C CA . THR A 1 210 ? 8.447 6.806 -14.949 1.00 86.12 210 THR A CA 1
ATOM 1662 C C . THR A 1 210 ? 9.789 6.341 -15.515 1.00 86.12 210 THR A C 1
ATOM 1664 O O . THR A 1 210 ? 10.704 6.067 -14.744 1.00 86.12 210 THR A O 1
ATOM 1667 N N . LEU A 1 211 ? 9.919 6.246 -16.840 1.00 86.62 211 LEU A N 1
ATOM 1668 C CA . LEU A 1 211 ? 11.156 5.801 -17.484 1.00 86.62 211 LEU A CA 1
ATOM 1669 C C . LEU A 1 211 ? 12.333 6.731 -17.169 1.00 86.62 211 LEU A C 1
ATOM 1671 O O . LEU A 1 211 ? 13.424 6.238 -16.909 1.00 86.62 211 LEU A O 1
ATOM 1675 N N . GLU A 1 212 ? 12.104 8.043 -17.106 1.00 86.94 212 GLU A N 1
ATOM 1676 C CA . GLU A 1 212 ? 13.122 9.021 -16.697 1.00 86.94 212 GLU A CA 1
ATOM 1677 C C . GLU A 1 212 ? 13.617 8.772 -15.262 1.00 86.94 212 GLU A C 1
ATOM 1679 O O . GLU A 1 212 ? 14.823 8.724 -15.016 1.00 86.94 212 GLU A O 1
ATOM 1684 N N . LEU A 1 213 ? 12.705 8.516 -14.316 1.00 84.12 213 LEU A N 1
ATOM 1685 C CA . LEU A 1 213 ? 13.069 8.173 -12.934 1.00 84.12 213 LEU A CA 1
ATOM 1686 C C . LEU A 1 213 ? 13.817 6.834 -12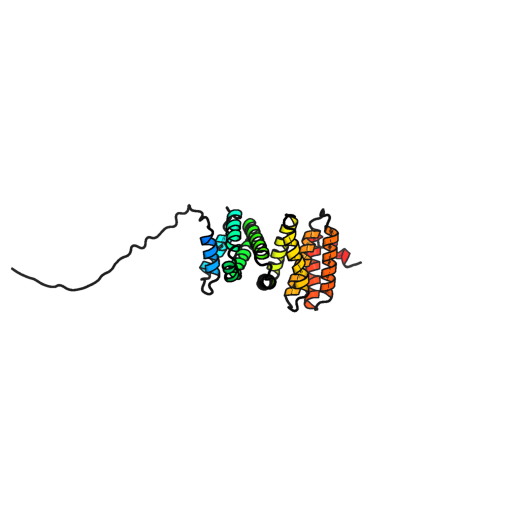.834 1.00 84.12 213 LEU A C 1
ATOM 1688 O O . LEU A 1 213 ? 14.705 6.677 -11.995 1.00 84.12 213 LEU A O 1
ATOM 1692 N N . LEU A 1 214 ? 13.470 5.855 -13.676 1.00 85.12 214 LEU A N 1
ATOM 1693 C CA . LEU A 1 214 ? 14.184 4.577 -13.738 1.00 85.12 214 LEU A CA 1
ATOM 1694 C C . LEU A 1 214 ? 15.573 4.722 -14.367 1.00 85.12 214 LEU A C 1
ATOM 1696 O O . LEU A 1 214 ? 16.482 3.997 -13.967 1.00 85.12 214 LEU A O 1
ATOM 1700 N N . ASP A 1 215 ? 15.756 5.648 -15.309 1.00 84.62 215 ASP A N 1
ATOM 1701 C CA . ASP A 1 215 ? 17.067 5.959 -15.885 1.00 84.62 215 ASP A CA 1
ATOM 1702 C C . ASP A 1 215 ? 17.985 6.620 -14.845 1.00 84.62 215 ASP A C 1
ATOM 1704 O O . ASP A 1 215 ? 19.149 6.241 -14.717 1.00 84.62 215 ASP A O 1
ATOM 1708 N N . GLU A 1 216 ? 17.445 7.506 -13.998 1.00 79.38 216 GLU A N 1
ATOM 1709 C CA . GLU A 1 216 ? 18.169 8.034 -12.833 1.00 79.38 216 GLU A CA 1
ATOM 1710 C C . GLU A 1 216 ? 18.553 6.897 -11.867 1.00 79.38 216 GLU A C 1
ATOM 1712 O O . GLU A 1 216 ? 19.713 6.777 -11.461 1.00 79.38 216 GLU A O 1
ATOM 1717 N N . ALA A 1 217 ? 17.616 5.987 -11.575 1.00 75.00 217 ALA A N 1
ATOM 1718 C CA . ALA A 1 217 ? 17.874 4.809 -10.750 1.00 75.00 217 ALA A CA 1
ATOM 1719 C C . ALA A 1 217 ? 18.872 3.828 -11.396 1.00 75.00 217 ALA A C 1
ATOM 1721 O O . ALA A 1 217 ? 19.560 3.098 -10.680 1.00 75.00 217 ALA A O 1
ATOM 1722 N N . ARG A 1 218 ? 19.028 3.815 -12.728 1.00 75.94 218 ARG A N 1
ATOM 1723 C CA . ARG A 1 218 ? 20.049 3.012 -13.425 1.00 75.94 218 ARG A CA 1
ATOM 1724 C C . ARG A 1 218 ? 21.464 3.455 -13.069 1.00 75.94 218 ARG A C 1
ATOM 1726 O O . ARG A 1 218 ? 22.378 2.646 -13.143 1.00 75.94 218 ARG A O 1
ATOM 1733 N N . ASN A 1 219 ? 21.671 4.697 -12.652 1.00 80.38 219 ASN A N 1
ATOM 1734 C CA . ASN A 1 219 ? 22.999 5.177 -12.265 1.00 80.38 219 ASN A CA 1
ATOM 1735 C C . ASN A 1 219 ? 23.342 4.870 -10.795 1.00 80.38 219 ASN A C 1
ATOM 1737 O O . ASN A 1 219 ? 24.415 5.234 -10.320 1.00 80.38 219 ASN A O 1
ATOM 1741 N N . SER A 1 220 ? 22.454 4.173 -10.079 1.00 78.94 220 SER A N 1
ATOM 1742 C CA . SER A 1 220 ? 22.658 3.753 -8.691 1.00 78.94 220 SER A CA 1
ATOM 1743 C C . SER A 1 220 ? 23.577 2.520 -8.558 1.00 78.94 220 SER A C 1
ATOM 1745 O O . SER A 1 220 ? 24.219 2.064 -9.515 1.00 78.94 220 SER A O 1
ATOM 1747 N N . ASN A 1 221 ? 23.658 1.973 -7.340 1.00 80.81 221 ASN A N 1
ATOM 1748 C CA . ASN A 1 221 ? 24.472 0.799 -7.034 1.00 80.81 221 ASN A CA 1
ATOM 1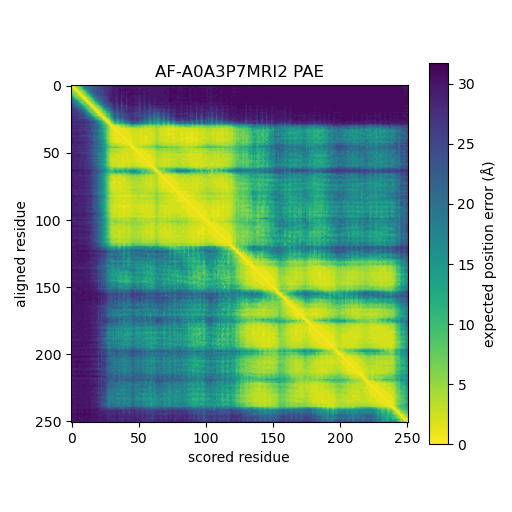749 C C . ASN A 1 221 ? 23.997 -0.466 -7.786 1.00 80.81 221 ASN A C 1
ATOM 1751 O O . ASN A 1 221 ? 22.851 -0.589 -8.220 1.00 80.81 221 ASN A O 1
ATOM 1755 N N . GLN A 1 222 ? 24.896 -1.444 -7.934 1.00 84.88 222 GLN A N 1
ATOM 1756 C CA . GLN A 1 222 ? 24.648 -2.654 -8.725 1.00 84.88 222 GLN A CA 1
ATOM 1757 C C . GLN A 1 222 ? 23.412 -3.449 -8.279 1.00 84.88 222 GLN A C 1
ATOM 1759 O O . GLN A 1 222 ? 22.704 -3.995 -9.130 1.00 84.88 222 GLN A O 1
ATOM 1764 N N . PHE A 1 223 ? 23.150 -3.514 -6.974 1.00 81.62 223 PHE A N 1
ATOM 1765 C CA . PHE A 1 223 ? 22.011 -4.243 -6.427 1.00 81.62 223 PHE A CA 1
ATOM 1766 C C . PHE A 1 223 ? 20.685 -3.612 -6.870 1.00 81.62 223 PHE A C 1
ATOM 1768 O O . PHE A 1 223 ? 19.837 -4.289 -7.452 1.00 81.62 223 PHE A O 1
ATOM 1775 N N . VAL A 1 224 ? 20.557 -2.296 -6.699 1.00 81.38 224 VAL A N 1
ATOM 1776 C CA . VAL A 1 224 ? 19.376 -1.506 -7.071 1.00 81.38 224 VAL A CA 1
ATOM 1777 C C . VAL A 1 224 ? 19.119 -1.583 -8.583 1.00 81.38 224 VAL A C 1
ATOM 1779 O O . VAL A 1 224 ? 17.986 -1.820 -9.002 1.00 81.38 224 VAL A O 1
ATOM 1782 N N . ARG A 1 225 ? 20.168 -1.521 -9.416 1.00 85.69 225 ARG A N 1
ATOM 1783 C CA . ARG A 1 225 ? 20.053 -1.725 -10.877 1.00 85.69 225 ARG A CA 1
ATOM 1784 C C . ARG A 1 225 ? 19.532 -3.108 -11.251 1.00 85.69 225 ARG A C 1
ATOM 1786 O O . ARG A 1 225 ? 18.636 -3.227 -12.081 1.00 85.69 225 ARG A O 1
ATOM 1793 N N . THR A 1 226 ? 20.095 -4.154 -10.651 1.00 85.19 226 THR A N 1
ATOM 1794 C CA . THR A 1 226 ? 19.703 -5.543 -10.944 1.00 85.19 226 THR A CA 1
ATOM 1795 C C . THR A 1 226 ? 18.236 -5.764 -10.593 1.00 85.19 226 THR A C 1
ATOM 1797 O O . THR A 1 226 ? 17.479 -6.338 -11.375 1.00 85.19 226 THR A O 1
ATOM 1800 N N . TYR A 1 227 ? 17.824 -5.230 -9.444 1.00 84.56 227 TYR A N 1
ATOM 1801 C CA . TYR A 1 227 ? 16.444 -5.273 -8.991 1.00 84.56 227 TYR A CA 1
ATOM 1802 C C . TYR A 1 227 ? 15.500 -4.490 -9.921 1.00 84.56 227 TYR A C 1
ATOM 1804 O O . TYR A 1 227 ? 14.438 -4.994 -10.281 1.00 84.56 227 TYR A O 1
ATOM 1812 N N . CYS A 1 228 ? 15.909 -3.300 -10.379 1.00 87.00 228 CYS A N 1
ATOM 1813 C CA . CYS A 1 228 ? 15.171 -2.495 -11.359 1.00 87.00 228 CYS A CA 1
ATOM 1814 C C . CYS A 1 228 ? 14.830 -3.294 -12.623 1.00 87.00 228 CYS A C 1
ATOM 1816 O O . CYS A 1 228 ? 13.666 -3.363 -13.018 1.00 87.00 228 CYS A O 1
ATOM 1818 N N . TYR A 1 229 ? 15.823 -3.953 -13.227 1.00 87.62 229 TYR A N 1
ATOM 1819 C CA . TYR A 1 229 ? 15.611 -4.732 -14.447 1.00 87.62 229 TYR A CA 1
ATOM 1820 C C . TYR A 1 229 ? 14.716 -5.954 -14.231 1.00 87.62 229 TYR A C 1
ATOM 1822 O O . TYR A 1 229 ? 13.842 -6.221 -15.058 1.00 87.62 229 TYR A O 1
ATOM 1830 N N . ALA A 1 230 ? 14.903 -6.677 -13.122 1.00 87.31 230 ALA A N 1
ATOM 1831 C CA . ALA A 1 230 ? 14.084 -7.841 -12.796 1.00 87.31 230 ALA A CA 1
ATOM 1832 C C . ALA A 1 230 ? 12.600 -7.463 -12.651 1.00 87.31 230 ALA A C 1
ATOM 1834 O O . ALA A 1 230 ? 11.727 -8.092 -13.251 1.00 87.31 230 ALA A O 1
ATOM 1835 N N . GLU A 1 231 ? 12.314 -6.392 -11.913 1.00 89.00 231 GLU A N 1
ATOM 1836 C CA . GLU A 1 231 ? 10.943 -5.932 -11.692 1.00 89.00 231 GLU A CA 1
ATOM 1837 C C . GLU A 1 231 ? 10.328 -5.265 -12.927 1.00 89.00 231 GLU A C 1
ATOM 1839 O O . GLU A 1 231 ? 9.128 -5.399 -13.168 1.00 89.00 231 GLU A O 1
ATOM 1844 N N . LEU A 1 232 ? 11.122 -4.577 -13.752 1.00 89.19 232 LEU A N 1
ATOM 1845 C CA . LEU A 1 232 ? 10.636 -4.050 -15.026 1.00 89.19 232 LEU A CA 1
ATOM 1846 C C . LEU A 1 232 ? 10.181 -5.192 -15.942 1.00 89.19 232 LEU A C 1
ATOM 1848 O O . LEU A 1 232 ? 9.104 -5.113 -16.534 1.00 89.19 232 LEU A O 1
ATOM 1852 N N . ALA A 1 233 ? 10.951 -6.281 -16.012 1.00 87.50 233 ALA A N 1
ATOM 1853 C CA . ALA A 1 233 ? 10.566 -7.464 -16.774 1.00 87.50 233 ALA A CA 1
ATOM 1854 C C . ALA A 1 233 ? 9.256 -8.087 -16.254 1.00 87.50 233 ALA A C 1
ATOM 1856 O O . ALA A 1 233 ? 8.398 -8.460 -17.056 1.00 87.50 233 ALA A O 1
ATOM 1857 N N . GLU A 1 234 ? 9.069 -8.155 -14.931 1.00 88.94 234 GLU A N 1
ATOM 1858 C CA . GLU A 1 234 ? 7.808 -8.580 -14.303 1.00 88.94 234 GLU A CA 1
ATOM 1859 C C . GLU A 1 234 ? 6.626 -7.697 -14.728 1.00 88.94 234 GLU A C 1
ATOM 1861 O O . GLU A 1 234 ? 5.591 -8.213 -15.155 1.00 88.94 234 GLU A O 1
ATOM 1866 N N . VAL A 1 235 ? 6.775 -6.369 -14.659 1.00 88.62 235 VAL A N 1
ATOM 1867 C CA . VAL A 1 235 ? 5.716 -5.421 -15.042 1.00 88.62 235 VAL A CA 1
ATOM 1868 C C . VAL A 1 235 ? 5.363 -5.547 -16.519 1.00 88.62 235 VAL A C 1
ATOM 1870 O O . VAL A 1 235 ? 4.181 -5.645 -16.856 1.00 88.62 235 VAL A O 1
ATOM 1873 N N . LEU A 1 236 ? 6.363 -5.597 -17.402 1.00 87.94 236 LEU A N 1
ATOM 1874 C CA . LEU A 1 236 ? 6.139 -5.756 -18.839 1.00 87.94 236 LEU A CA 1
ATOM 1875 C C . LEU A 1 236 ? 5.418 -7.075 -19.138 1.00 87.94 236 LEU A C 1
ATOM 1877 O O . LEU A 1 236 ? 4.430 -7.079 -19.873 1.00 87.94 236 LEU A O 1
ATOM 1881 N N . ARG A 1 237 ? 5.838 -8.176 -18.504 1.00 86.19 237 ARG A N 1
ATOM 1882 C CA . ARG A 1 237 ? 5.177 -9.478 -18.641 1.00 86.19 237 ARG A CA 1
ATOM 1883 C C . ARG A 1 237 ? 3.727 -9.429 -18.166 1.00 86.19 237 ARG A C 1
ATOM 1885 O O . ARG A 1 237 ? 2.852 -9.975 -18.832 1.00 86.19 237 ARG A O 1
ATOM 1892 N N . ALA A 1 238 ? 3.463 -8.755 -17.047 1.00 86.56 238 ALA A N 1
ATOM 1893 C CA . ALA A 1 238 ? 2.124 -8.612 -16.487 1.00 86.56 238 ALA A CA 1
ATOM 1894 C C . ALA A 1 238 ? 1.192 -7.721 -17.329 1.00 86.56 238 ALA A C 1
ATOM 1896 O O . ALA A 1 238 ? -0.025 -7.880 -17.239 1.00 86.56 238 ALA A O 1
ATOM 1897 N N . CYS A 1 239 ? 1.732 -6.778 -18.107 1.00 85.25 239 CYS A N 1
ATOM 1898 C CA . CYS A 1 239 ? 0.937 -5.871 -18.94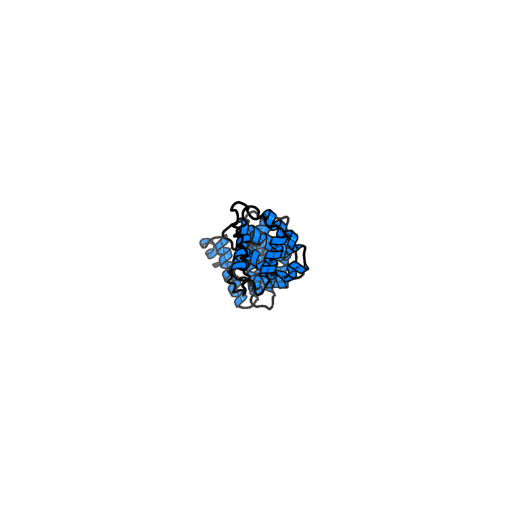4 1.00 85.25 239 CYS A CA 1
ATOM 1899 C C . CYS A 1 239 ? 0.752 -6.390 -20.375 1.00 85.25 239 CYS A C 1
ATOM 1901 O O . CYS A 1 239 ? -0.315 -6.208 -20.951 1.00 85.25 239 CYS A O 1
ATOM 1903 N N . PHE A 1 240 ? 1.767 -7.039 -20.950 1.00 83.75 240 PHE A N 1
ATOM 1904 C CA . PHE A 1 240 ? 1.796 -7.379 -22.378 1.00 83.75 240 PHE A CA 1
ATOM 1905 C C . PHE A 1 240 ? 1.868 -8.884 -22.674 1.00 83.75 240 PHE A C 1
ATOM 1907 O O . PHE A 1 240 ? 1.683 -9.283 -23.826 1.00 83.75 240 PHE A O 1
ATOM 1914 N N . GLY A 1 241 ? 2.114 -9.724 -21.663 1.00 75.94 241 GLY A N 1
ATOM 1915 C CA . GLY A 1 241 ? 2.340 -11.161 -21.823 1.00 75.94 241 GLY A CA 1
ATOM 1916 C C . GLY A 1 241 ? 3.749 -11.509 -22.327 1.00 75.94 241 GLY A C 1
ATOM 1917 O O . GLY A 1 241 ? 4.457 -10.683 -22.902 1.00 75.94 241 GLY A O 1
ATOM 1918 N N . CYS A 1 242 ? 4.175 -12.763 -22.124 1.00 62.88 242 CYS A N 1
ATOM 1919 C CA . CYS A 1 242 ? 5.541 -13.218 -22.436 1.00 62.88 242 CYS A CA 1
ATOM 1920 C C . CYS A 1 242 ? 5.918 -13.098 -23.923 1.00 62.88 242 CYS A C 1
ATOM 1922 O O . CYS A 1 242 ? 7.079 -12.860 -24.242 1.00 62.88 242 CYS A O 1
ATOM 1924 N N . SER A 1 243 ? 4.953 -13.251 -24.833 1.00 58.28 243 SER A N 1
ATOM 1925 C CA . SER A 1 243 ? 5.193 -13.269 -26.281 1.00 58.28 243 SER A CA 1
ATOM 1926 C C . SER A 1 243 ? 5.536 -11.895 -26.864 1.00 58.28 243 SER A C 1
ATOM 1928 O O . SER A 1 243 ? 6.274 -11.824 -27.842 1.00 58.28 243 SER A O 1
ATOM 1930 N N . LYS A 1 244 ? 5.057 -10.798 -26.260 1.00 54.19 244 LYS A N 1
ATOM 1931 C CA . LYS A 1 244 ? 5.324 -9.427 -26.732 1.00 54.19 244 LYS A CA 1
ATOM 1932 C C . LYS A 1 244 ? 6.611 -8.827 -26.155 1.00 54.19 244 LYS A C 1
ATOM 1934 O O . LYS A 1 244 ? 7.240 -8.006 -26.814 1.00 54.19 244 LYS A O 1
ATOM 1939 N N . CYS A 1 245 ? 7.046 -9.257 -24.968 1.00 48.88 245 CYS A N 1
ATOM 1940 C CA . CYS A 1 245 ? 8.257 -8.728 -24.326 1.00 48.88 245 CYS A CA 1
ATOM 1941 C C . CYS A 1 245 ? 9.559 -9.131 -25.042 1.00 48.88 245 CYS A C 1
ATOM 1943 O O . CYS A 1 245 ? 10.507 -8.352 -25.053 1.00 48.88 245 CYS A O 1
ATOM 1945 N N . ILE A 1 246 ? 9.597 -10.306 -25.683 1.00 47.97 246 ILE A N 1
ATOM 1946 C CA . ILE A 1 246 ? 10.773 -10.794 -26.430 1.00 47.97 246 ILE A CA 1
ATOM 1947 C C . ILE A 1 246 ? 11.103 -9.869 -27.617 1.00 47.97 246 ILE A C 1
ATOM 1949 O O . ILE A 1 246 ? 12.271 -9.669 -27.937 1.00 47.97 246 ILE A O 1
ATOM 1953 N N . ALA A 1 247 ? 10.098 -9.228 -28.220 1.00 43.56 247 ALA A N 1
ATOM 1954 C CA . ALA A 1 247 ? 10.297 -8.328 -29.355 1.00 43.56 247 ALA A CA 1
ATOM 1955 C C . ALA A 1 247 ? 10.937 -6.973 -28.981 1.00 43.56 247 ALA A C 1
ATOM 1957 O O . ALA A 1 247 ? 11.502 -6.320 -29.853 1.00 43.56 247 ALA A O 1
ATOM 1958 N N . MET A 1 248 ? 10.870 -6.546 -27.712 1.00 44.91 248 MET A N 1
ATOM 1959 C CA . MET A 1 248 ? 11.431 -5.260 -27.257 1.00 44.91 248 MET A CA 1
ATOM 1960 C C . MET A 1 248 ? 12.910 -5.334 -26.853 1.00 44.91 248 MET A C 1
ATOM 1962 O O . MET A 1 248 ? 13.538 -4.295 -26.703 1.00 44.91 248 MET A O 1
ATOM 1966 N N . VAL A 1 249 ? 13.469 -6.535 -26.676 1.00 39.91 249 VAL A N 1
ATOM 1967 C CA . VAL A 1 249 ? 14.887 -6.737 -26.309 1.00 39.91 249 VAL A CA 1
ATOM 1968 C C . VAL A 1 249 ? 15.773 -6.955 -27.549 1.00 39.91 249 VAL A C 1
ATOM 1970 O O . VAL A 1 249 ? 16.993 -6.910 -27.452 1.00 39.91 249 VAL A O 1
ATOM 1973 N N . ILE A 1 250 ? 15.170 -7.175 -28.725 1.00 35.19 250 ILE A N 1
ATOM 1974 C CA . ILE A 1 250 ? 15.861 -7.575 -29.968 1.00 35.19 250 ILE A CA 1
ATOM 1975 C C . ILE A 1 250 ? 15.854 -6.442 -31.024 1.00 35.19 250 ILE A C 1
ATOM 1977 O O . ILE A 1 250 ? 16.053 -6.689 -32.209 1.00 35.19 250 ILE A O 1
ATOM 1981 N N . LYS A 1 251 ? 15.635 -5.181 -30.635 1.00 33.09 251 LYS A N 1
ATOM 1982 C CA . LYS A 1 251 ? 15.797 -4.033 -31.543 1.00 33.09 251 LYS A CA 1
ATOM 1983 C C . LYS A 1 251 ? 16.777 -3.013 -31.000 1.00 33.09 251 LYS A C 1
ATOM 1985 O O . LYS A 1 251 ? 16.612 -2.635 -29.823 1.00 33.09 251 LYS A O 1
#

Solvent-accessible surface area (backbone atoms only — not comparable to full-atom values): 14590 Å² total; per-residue (Å²): 137,91,81,88,89,88,86,88,81,90,82,90,78,88,79,76,78,78,77,78,79,72,80,72,92,82,65,83,80,76,79,49,57,65,57,52,54,49,52,34,51,47,53,54,39,92,82,48,51,68,69,59,48,50,52,53,40,46,50,63,44,59,52,70,93,47,48,65,60,55,47,49,39,50,57,57,53,55,70,40,55,74,61,39,69,76,26,42,72,27,51,49,52,42,25,48,48,10,46,69,39,94,48,68,66,23,22,53,45,12,50,49,50,48,52,49,54,65,62,73,44,71,92,43,64,67,53,55,49,54,56,52,72,74,40,57,71,70,53,46,52,51,49,44,46,53,52,46,51,52,48,72,75,36,72,90,46,52,77,59,54,49,53,56,59,64,44,36,63,54,25,53,69,39,92,53,89,59,44,27,48,53,18,47,50,48,44,50,40,47,36,46,51,38,68,70,38,81,86,45,93,56,29,68,59,54,44,50,58,37,52,55,55,49,54,58,46,55,73,50,57,70,67,54,31,53,50,46,54,57,50,48,51,52,41,48,36,75,74,60,35,72,81,56,54,59,64,68,77,76,111

Secondary structure (DSSP, 8-state):
---------------------PPPTT------HHHHHHHHHHHT-TT--HHHHHHHHHHHHH--TTHHHHHHHHHHHHT-HHHHHHHHHHHHHHHHHHHT-SSHHHHHHHHHHHHHHHHH-TT-HHHHHHHHHTS-HHHHHHHHHHHHHHHHH-GGGHHHHHHHHHHHHHHHT-SSSSHHHHHHHHHHHHHHHHHT-TT-TTHHHHHHHHHHHHHHHHTS-HHHHHHHHHHHHHHHHHHH-HHHHGGGS--

Organism: Cylicostephanus goldi (NCBI:txid71465)

Mean predicted aligned error: 14.5 Å

Foldseek 3Di:
DDDDDDDDDDDDDDPDDPPPPDPDPPDPPPDALVNVLVLLVLCLDPPNDPVSLVVSLVNLLVPPPCLPVVLVSLLVVLVVPVSCVSRVVSLLVSLLSQCPRPDPSSVVSSLSSVLSVLVSCLVPLVVVVVSVVPDDPVSLLSSLLSNLVVCVVDVVCVVSVVSLVVSLLVQCPDPDPCSVLSSLSNLLSNLLSLLQCVPDPCSVVSNVVSVVSLVVSCVDDPVSNVSNVVSNLVSCCVRPNPVVVVVVVPD